Protein AF-A0A239MH79-F1 (afdb_m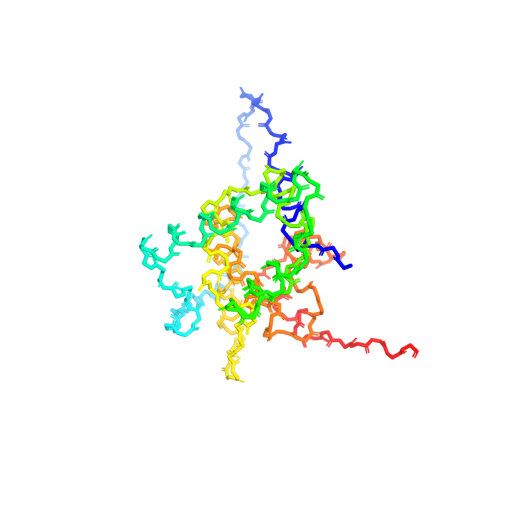onomer)

Structure (mmCIF, N/CA/C/O backbone):
data_AF-A0A239MH79-F1
#
_entry.id   AF-A0A239MH79-F1
#
loop_
_atom_site.group_PDB
_atom_site.id
_atom_site.type_symbol
_atom_site.label_atom_id
_atom_site.label_alt_id
_atom_site.label_comp_id
_atom_site.label_asym_id
_atom_site.label_entity_id
_atom_site.label_seq_id
_atom_site.pdbx_PDB_ins_code
_atom_site.Cartn_x
_atom_site.Cartn_y
_atom_site.Cartn_z
_atom_site.occupancy
_atom_site.B_iso_or_equiv
_atom_site.auth_seq_id
_atom_site.auth_comp_id
_atom_site.auth_asym_id
_atom_site.auth_atom_id
_atom_site.pdbx_PDB_model_num
ATOM 1 N N . MET A 1 1 ? 2.621 -12.395 8.790 1.00 33.25 1 MET A N 1
ATOM 2 C CA . MET A 1 1 ? 2.876 -11.738 7.495 1.00 33.25 1 MET A CA 1
ATOM 3 C C . MET A 1 1 ? 3.215 -10.301 7.836 1.00 33.25 1 MET A C 1
ATOM 5 O O . MET A 1 1 ? 2.383 -9.667 8.461 1.00 33.25 1 MET A O 1
ATOM 9 N N . LEU A 1 2 ? 4.467 -9.874 7.639 1.00 32.34 2 LEU A N 1
ATOM 10 C CA . LEU A 1 2 ? 4.916 -8.545 8.068 1.00 32.34 2 LEU A CA 1
ATOM 11 C C . LEU A 1 2 ? 4.254 -7.474 7.192 1.00 32.34 2 LEU A C 1
ATOM 13 O O . LEU A 1 2 ? 4.372 -7.548 5.970 1.00 32.34 2 LEU A O 1
ATOM 17 N N . THR A 1 3 ? 3.597 -6.508 7.831 1.00 35.88 3 THR A N 1
ATOM 18 C CA . THR A 1 3 ? 3.014 -5.312 7.219 1.00 35.88 3 THR A CA 1
ATOM 19 C C . THR A 1 3 ? 4.088 -4.577 6.407 1.00 35.88 3 THR A C 1
ATOM 21 O O . THR A 1 3 ? 5.189 -4.312 6.893 1.00 35.88 3 THR A O 1
ATOM 24 N N . PHE A 1 4 ? 3.786 -4.330 5.135 1.00 39.16 4 PHE A N 1
ATOM 25 C CA . PHE A 1 4 ? 4.743 -4.047 4.060 1.00 39.16 4 PHE A CA 1
ATOM 26 C C . PHE A 1 4 ? 5.459 -2.682 4.174 1.00 39.16 4 PHE A C 1
ATOM 28 O O . PHE A 1 4 ? 6.515 -2.499 3.576 1.00 39.16 4 PHE A O 1
ATOM 35 N N . ALA A 1 5 ? 4.949 -1.758 4.994 1.00 39.00 5 ALA A N 1
ATOM 36 C CA . ALA A 1 5 ? 5.472 -0.393 5.122 1.00 39.00 5 ALA A CA 1
ATOM 37 C C . ALA A 1 5 ? 6.482 -0.189 6.279 1.00 39.00 5 ALA A C 1
ATOM 39 O O . ALA A 1 5 ? 7.346 0.684 6.211 1.00 39.00 5 ALA A O 1
ATOM 40 N N . SER A 1 6 ? 6.484 -1.031 7.323 1.00 34.12 6 SER A N 1
ATOM 41 C CA . SER A 1 6 ? 7.234 -0.747 8.571 1.00 34.12 6 SER A CA 1
ATOM 42 C C . SER A 1 6 ? 8.759 -0.925 8.509 1.00 34.12 6 SER A C 1
ATOM 44 O O . SER A 1 6 ? 9.437 -0.819 9.530 1.00 34.12 6 SER A O 1
ATOM 46 N N . LYS A 1 7 ? 9.343 -1.188 7.334 1.00 36.41 7 LYS A N 1
ATOM 47 C CA . LYS A 1 7 ? 10.809 -1.179 7.148 1.00 36.41 7 LYS A CA 1
ATOM 48 C C . LYS A 1 7 ? 11.327 -0.015 6.305 1.00 36.41 7 LYS A C 1
ATOM 50 O O . LYS A 1 7 ? 12.542 0.174 6.257 1.00 36.41 7 LYS A O 1
ATOM 55 N N . VAL A 1 8 ? 10.448 0.779 5.693 1.00 43.69 8 VAL A N 1
ATOM 56 C CA . VAL A 1 8 ? 10.832 1.780 4.682 1.00 43.69 8 VAL A CA 1
ATOM 57 C C . VAL A 1 8 ? 11.542 3.004 5.295 1.00 43.69 8 VAL A C 1
ATOM 59 O O . VAL A 1 8 ? 12.410 3.594 4.659 1.00 43.69 8 VAL A O 1
ATOM 62 N N . LEU A 1 9 ? 11.324 3.323 6.577 1.00 35.31 9 LEU A N 1
ATOM 63 C CA . LEU A 1 9 ? 11.876 4.541 7.202 1.00 35.31 9 LEU A CA 1
ATOM 64 C C . LEU A 1 9 ? 13.221 4.397 7.939 1.00 35.31 9 LEU A C 1
ATOM 66 O O . LEU A 1 9 ? 13.819 5.398 8.334 1.00 35.31 9 LEU A O 1
ATOM 70 N N . ALA A 1 10 ? 13.779 3.192 8.083 1.00 33.88 10 ALA A N 1
ATOM 71 C CA . ALA A 1 10 ? 14.990 2.999 8.895 1.00 33.88 10 ALA A CA 1
ATOM 72 C C . ALA A 1 10 ? 16.324 3.324 8.183 1.00 33.88 10 ALA A C 1
ATOM 74 O O . ALA A 1 10 ? 17.385 3.145 8.781 1.00 33.88 10 ALA A O 1
ATOM 75 N N . LYS A 1 11 ? 16.314 3.793 6.923 1.00 31.78 11 LYS A N 1
ATOM 76 C CA . LYS A 1 11 ? 17.553 4.034 6.147 1.00 31.78 11 LYS A CA 1
ATOM 77 C C . LYS A 1 11 ? 17.801 5.480 5.700 1.00 31.78 11 LYS A C 1
ATOM 79 O O . LYS A 1 11 ? 18.875 5.753 5.172 1.00 31.78 11 LYS A O 1
ATOM 84 N N . VAL A 1 12 ? 16.876 6.414 5.946 1.00 37.44 12 VAL A N 1
ATOM 85 C CA . VAL A 1 12 ? 17.071 7.843 5.601 1.00 37.44 12 VAL A CA 1
ATOM 86 C C . VAL A 1 12 ? 17.795 8.623 6.711 1.00 37.44 12 VAL A C 1
ATOM 88 O O . VAL A 1 12 ? 18.405 9.660 6.457 1.00 37.44 12 VAL A O 1
ATOM 91 N N . SER A 1 13 ? 17.849 8.093 7.934 1.00 34.62 13 SER A N 1
ATOM 92 C CA . SER A 1 13 ? 18.618 8.693 9.025 1.00 34.62 13 SER A CA 1
ATOM 93 C C . SER A 1 13 ? 20.001 8.049 9.112 1.00 34.62 13 SER A C 1
ATOM 95 O O . SER A 1 13 ? 20.129 6.975 9.685 1.00 34.62 13 SER A O 1
ATOM 97 N N . LEU A 1 14 ? 20.994 8.659 8.449 1.00 34.38 14 LEU A N 1
ATOM 98 C CA . LEU A 1 14 ? 22.433 8.721 8.788 1.00 34.38 14 LEU A CA 1
ATOM 99 C C . LEU A 1 14 ? 23.241 9.190 7.554 1.00 34.38 14 LEU A C 1
ATOM 101 O O . LEU A 1 14 ? 24.081 8.477 7.009 1.00 34.38 14 LEU A O 1
ATOM 105 N N . ARG A 1 15 ? 23.020 10.431 7.107 1.00 29.95 15 ARG A N 1
ATOM 106 C CA . ARG A 1 15 ? 24.057 11.200 6.396 1.00 29.95 15 ARG A CA 1
ATOM 107 C C . ARG A 1 15 ? 24.240 12.536 7.097 1.00 29.95 15 ARG A C 1
ATOM 109 O O . ARG A 1 15 ? 23.670 13.554 6.728 1.00 29.95 15 ARG A O 1
ATOM 116 N N . SER A 1 16 ? 25.019 12.475 8.171 1.00 32.31 16 SER A N 1
ATOM 117 C CA . SER A 1 16 ? 25.615 13.623 8.839 1.00 32.31 16 SER A CA 1
ATOM 118 C C . SER A 1 16 ? 26.506 14.406 7.873 1.00 32.31 16 SER A C 1
ATOM 120 O O . SER A 1 16 ? 27.283 13.820 7.119 1.00 32.31 16 SER A O 1
ATOM 122 N N . CYS A 1 17 ? 26.383 15.730 7.939 1.00 30.08 17 CYS A N 1
ATOM 123 C CA . CYS A 1 17 ? 27.233 16.727 7.306 1.00 30.08 17 CYS A CA 1
ATOM 124 C C . CYS A 1 17 ? 28.731 16.415 7.437 1.00 30.08 17 CYS A C 1
ATOM 126 O O . CYS A 1 17 ? 29.237 16.320 8.552 1.00 30.08 17 CYS A O 1
ATOM 128 N N . ASP A 1 18 ? 29.444 16.406 6.311 1.00 32.53 18 ASP A N 1
ATOM 129 C CA . ASP A 1 18 ? 30.879 16.698 6.278 1.00 32.53 18 ASP A CA 1
ATOM 130 C C . ASP A 1 18 ? 31.190 17.577 5.045 1.00 32.53 18 ASP A C 1
ATOM 132 O O . ASP A 1 18 ? 31.125 17.100 3.907 1.00 32.53 18 ASP A O 1
ATOM 136 N N . PRO A 1 19 ? 31.430 18.893 5.212 1.00 37.03 19 PRO A N 1
ATOM 137 C CA . PRO A 1 19 ? 31.672 19.815 4.112 1.00 37.03 19 PRO A CA 1
ATOM 138 C C . PRO A 1 19 ? 33.178 19.983 3.886 1.00 37.03 19 PRO A C 1
ATOM 140 O O . PRO A 1 19 ? 33.754 21.022 4.198 1.00 37.03 19 PRO A O 1
ATOM 143 N N . SER A 1 20 ? 33.843 18.970 3.333 1.00 35.16 20 SER A N 1
ATOM 144 C CA . SER A 1 20 ? 35.244 19.104 2.925 1.00 35.16 20 SER A CA 1
ATOM 145 C C . SER A 1 20 ? 35.672 17.968 2.000 1.00 35.16 20 SER A C 1
ATOM 147 O O . SER A 1 20 ? 36.189 16.965 2.472 1.00 35.16 20 SER A O 1
ATOM 149 N N . LEU A 1 21 ? 35.520 18.147 0.681 1.00 33.81 21 LEU A N 1
ATOM 150 C CA . LEU A 1 21 ? 36.504 17.714 -0.326 1.00 33.81 21 LEU A CA 1
ATOM 151 C C . LEU A 1 21 ? 36.107 18.230 -1.721 1.00 33.81 21 LEU A C 1
ATOM 153 O O . LEU A 1 21 ? 35.017 17.986 -2.230 1.00 33.81 21 LEU A O 1
ATOM 157 N N . ARG A 1 22 ? 37.018 19.006 -2.313 1.00 35.41 22 ARG A N 1
ATOM 158 C CA . ARG A 1 22 ? 36.955 19.575 -3.669 1.00 35.41 22 ARG A CA 1
ATOM 159 C C . ARG A 1 22 ? 37.206 18.500 -4.748 1.00 35.41 22 ARG A C 1
ATOM 161 O O . ARG A 1 22 ? 37.727 17.436 -4.422 1.00 35.41 22 ARG A O 1
ATOM 168 N N . PRO A 1 23 ? 36.860 18.766 -6.024 1.00 36.50 23 PRO A N 1
ATOM 169 C CA . PRO A 1 23 ? 36.619 17.722 -7.014 1.00 36.50 23 PRO A CA 1
ATOM 170 C C . PRO A 1 23 ? 37.890 17.298 -7.758 1.00 36.50 23 PRO A C 1
ATOM 172 O O . PRO A 1 23 ? 38.736 18.128 -8.093 1.00 36.50 23 PRO A O 1
ATOM 175 N N . ALA A 1 24 ? 37.972 16.010 -8.091 1.00 34.38 24 ALA A N 1
ATOM 176 C CA . ALA A 1 24 ? 38.881 15.496 -9.105 1.00 34.38 24 ALA A CA 1
ATOM 177 C C . ALA A 1 24 ? 38.097 15.254 -10.401 1.00 34.38 24 ALA A C 1
ATOM 179 O O . ALA A 1 24 ? 37.194 14.424 -10.476 1.00 34.38 24 ALA A O 1
ATOM 180 N N . THR A 1 25 ? 38.457 16.028 -11.415 1.00 39.12 25 THR A N 1
ATOM 181 C CA . THR A 1 25 ? 37.988 15.974 -12.796 1.00 39.12 25 THR A CA 1
ATOM 182 C C . THR A 1 25 ? 38.211 14.586 -13.403 1.00 39.12 25 THR A C 1
ATOM 184 O O . THR A 1 25 ? 39.342 14.096 -13.423 1.00 39.12 25 THR A O 1
ATOM 187 N N . ARG A 1 26 ? 37.173 13.974 -13.986 1.00 32.94 26 ARG A N 1
ATOM 188 C CA . ARG A 1 26 ? 37.345 12.869 -14.939 1.00 32.94 26 ARG A CA 1
ATOM 189 C C . ARG A 1 26 ? 36.391 13.028 -16.125 1.00 32.94 26 ARG A C 1
ATOM 191 O O . ARG A 1 26 ? 35.204 13.276 -15.956 1.00 32.94 26 ARG A O 1
ATOM 198 N N . ALA A 1 27 ? 36.987 12.959 -17.312 1.00 35.66 27 ALA A N 1
ATOM 199 C CA . ALA A 1 27 ? 36.393 13.143 -18.634 1.00 35.66 27 ALA A CA 1
ATOM 200 C C . ALA A 1 27 ? 35.359 12.044 -18.989 1.00 35.66 27 ALA A C 1
ATOM 202 O O . ALA A 1 27 ? 35.365 10.986 -18.355 1.00 35.66 27 ALA A O 1
ATOM 203 N N . PRO A 1 28 ? 34.477 12.271 -19.986 1.00 36.62 28 PRO A N 1
ATOM 204 C CA . PRO A 1 28 ? 33.254 11.495 -20.161 1.00 36.62 28 PRO A CA 1
ATOM 205 C C . PRO A 1 28 ? 33.498 10.166 -20.884 1.00 36.62 28 PRO A C 1
ATOM 207 O O . PRO A 1 28 ? 34.210 10.103 -21.888 1.00 36.62 28 PRO A O 1
ATOM 210 N N . ALA A 1 29 ? 32.848 9.108 -20.399 1.00 37.53 29 ALA A N 1
ATOM 211 C CA . ALA A 1 29 ? 32.704 7.861 -21.132 1.00 37.53 29 ALA A CA 1
ATOM 212 C C . ALA A 1 29 ? 31.624 8.033 -22.212 1.00 37.53 29 ALA A C 1
ATOM 214 O O . ALA A 1 29 ? 30.460 8.315 -21.934 1.00 37.53 29 ALA A O 1
ATOM 215 N N . VAL A 1 30 ? 32.055 7.880 -23.459 1.00 38.84 30 VAL A N 1
ATOM 216 C CA . VAL A 1 30 ? 31.227 7.728 -24.655 1.00 38.84 30 VAL A CA 1
ATOM 217 C C . VAL A 1 30 ? 30.397 6.446 -24.537 1.00 38.84 30 VAL A C 1
ATOM 219 O O . VAL A 1 30 ? 30.961 5.385 -24.280 1.00 38.84 30 VAL A O 1
ATOM 222 N N . GLY A 1 31 ? 29.086 6.533 -24.796 1.00 38.44 31 GLY A N 1
ATOM 223 C CA . GLY A 1 31 ? 28.289 5.360 -25.177 1.00 38.44 31 GLY A CA 1
ATOM 224 C C . GLY A 1 31 ? 26.973 5.096 -24.442 1.00 38.44 31 GLY A C 1
ATOM 225 O O . GLY A 1 31 ? 26.554 3.946 -24.413 1.00 38.44 31 GLY A O 1
ATOM 226 N N . ALA A 1 32 ? 26.280 6.093 -23.885 1.00 34.25 32 ALA A N 1
ATOM 227 C CA . ALA A 1 32 ? 24.896 5.898 -23.440 1.00 34.25 32 ALA A CA 1
ATOM 228 C C . ALA A 1 32 ? 23.929 6.126 -24.615 1.00 34.25 32 ALA A C 1
ATOM 230 O O . ALA A 1 32 ? 23.534 7.256 -24.906 1.00 34.25 32 ALA A O 1
ATOM 231 N N . ARG A 1 33 ? 23.534 5.052 -25.311 1.00 34.22 33 ARG A N 1
ATOM 232 C CA . ARG A 1 33 ? 22.274 5.069 -26.067 1.00 34.22 33 ARG A CA 1
ATOM 233 C C . ARG A 1 33 ? 21.146 5.103 -25.040 1.00 34.22 33 ARG A C 1
ATOM 235 O O . ARG A 1 33 ? 20.736 4.069 -24.528 1.00 34.22 33 ARG A O 1
ATOM 242 N N . ALA A 1 34 ? 20.692 6.310 -24.722 1.00 40.78 34 ALA A N 1
ATOM 243 C CA . ALA A 1 34 ? 19.455 6.530 -24.002 1.00 40.78 34 ALA A CA 1
ATOM 244 C C . ALA A 1 34 ? 18.301 5.928 -24.816 1.00 40.78 34 ALA A C 1
ATOM 246 O O . ALA A 1 34 ? 17.888 6.492 -25.827 1.00 40.78 34 ALA A O 1
ATOM 247 N N . HIS A 1 35 ? 17.756 4.803 -24.363 1.00 45.72 35 HIS A N 1
ATOM 248 C CA . HIS A 1 35 ? 16.359 4.479 -24.633 1.00 45.72 35 HIS A CA 1
ATOM 249 C C . HIS A 1 35 ? 15.515 5.009 -23.469 1.00 45.72 35 HIS A C 1
ATOM 251 O O . HIS A 1 35 ? 14.826 4.275 -22.775 1.00 45.72 35 HIS A O 1
ATOM 257 N N . ASN A 1 36 ? 15.604 6.330 -23.269 1.00 53.66 36 ASN A N 1
ATOM 258 C CA . ASN A 1 36 ? 14.676 7.106 -22.455 1.00 53.66 36 ASN A CA 1
ATOM 259 C C . ASN A 1 36 ? 13.368 7.251 -23.238 1.00 53.66 36 ASN A C 1
ATOM 261 O O . ASN A 1 36 ? 13.177 8.222 -23.966 1.00 53.66 36 ASN A O 1
ATOM 265 N N . ALA A 1 37 ? 12.472 6.284 -23.095 1.00 55.25 37 ALA A N 1
ATOM 266 C CA . ALA A 1 37 ? 11.052 6.559 -23.235 1.00 55.25 37 ALA A CA 1
ATOM 267 C C . ALA A 1 37 ? 10.490 6.635 -21.812 1.00 55.25 37 ALA A C 1
ATOM 269 O O . ALA A 1 37 ? 10.198 5.613 -21.194 1.00 55.25 37 ALA A O 1
ATOM 270 N N . CYS A 1 38 ? 10.453 7.847 -21.257 1.00 64.44 38 CYS A N 1
ATOM 271 C CA . CYS A 1 38 ? 9.499 8.169 -20.201 1.00 64.44 38 CYS A CA 1
ATOM 272 C C . CYS A 1 38 ? 8.118 8.036 -20.849 1.00 64.44 38 CYS A C 1
ATOM 274 O O . CYS A 1 38 ? 7.873 8.658 -21.889 1.00 64.44 38 CYS A O 1
ATOM 276 N N . VAL A 1 39 ? 7.288 7.140 -20.323 1.00 87.69 39 VAL A N 1
ATOM 277 C CA . VAL A 1 39 ? 5.911 6.973 -20.795 1.00 87.69 39 VAL A CA 1
ATOM 278 C C . VAL A 1 39 ? 4.994 7.725 -19.850 1.00 87.69 39 VAL A C 1
ATOM 280 O O . VAL A 1 39 ? 5.241 7.772 -18.649 1.00 87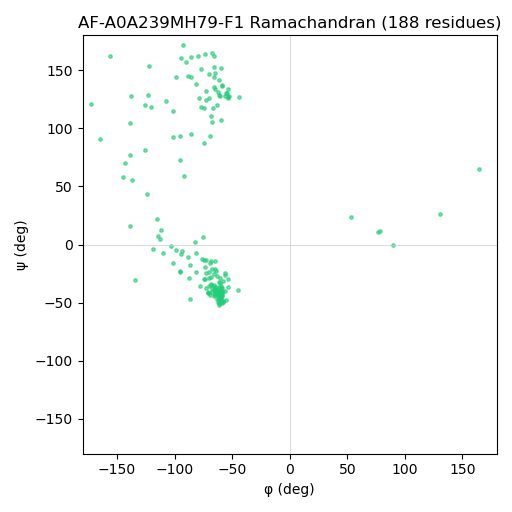.69 39 VAL A O 1
ATOM 283 N N . ASP A 1 40 ? 3.939 8.329 -20.382 1.00 90.88 40 ASP A N 1
ATOM 284 C CA . ASP A 1 40 ? 2.905 8.887 -19.521 1.00 90.88 40 ASP A CA 1
ATOM 285 C C . ASP A 1 40 ? 2.007 7.748 -19.029 1.00 90.88 40 ASP A C 1
ATOM 287 O O . ASP A 1 40 ? 1.510 6.954 -19.835 1.00 90.88 40 ASP A O 1
ATOM 291 N N . LEU A 1 41 ? 1.843 7.631 -17.710 1.00 92.56 41 LEU A N 1
ATOM 292 C CA . LEU A 1 41 ? 1.012 6.583 -17.125 1.00 92.56 41 LEU A CA 1
ATOM 293 C C . LEU A 1 41 ? -0.457 6.901 -17.381 1.00 92.56 41 LEU A C 1
ATOM 295 O O . LEU A 1 41 ? -0.927 8.008 -17.109 1.00 92.56 41 LEU A O 1
ATOM 299 N N . ARG A 1 42 ? -1.199 5.902 -17.862 1.00 94.44 42 ARG A N 1
ATOM 300 C CA . ARG A 1 42 ? -2.648 6.019 -18.033 1.00 94.44 42 ARG A CA 1
ATOM 301 C C . ARG A 1 42 ? -3.332 6.309 -16.684 1.00 94.44 42 ARG A C 1
ATOM 303 O O . ARG A 1 42 ? -2.822 5.873 -15.648 1.00 94.44 42 ARG A O 1
ATOM 310 N N . PRO A 1 43 ? -4.496 6.986 -16.670 1.00 91.44 43 PRO A N 1
ATOM 311 C CA . PRO A 1 43 ? -5.199 7.339 -15.434 1.00 91.44 43 PRO A CA 1
ATOM 312 C C . PRO A 1 43 ? -5.482 6.160 -14.494 1.00 91.44 43 PRO A C 1
ATOM 314 O O . PRO A 1 43 ? -5.522 6.346 -13.284 1.00 91.44 43 PRO A O 1
ATOM 317 N N . GLU A 1 44 ? -5.650 4.951 -15.028 1.00 92.50 44 GLU A N 1
ATOM 318 C CA . GLU A 1 44 ? -5.902 3.725 -14.265 1.00 92.50 44 GLU A CA 1
ATOM 319 C C . GLU A 1 44 ? -4.708 3.285 -13.403 1.00 92.50 44 GLU A C 1
ATOM 321 O O . GLU A 1 44 ? -4.888 2.523 -12.455 1.00 92.50 44 GLU A O 1
ATOM 326 N N . LEU A 1 45 ? -3.500 3.745 -13.739 1.00 93.38 45 LEU A N 1
ATOM 327 C CA . LEU A 1 45 ? -2.259 3.463 -13.012 1.00 93.38 45 LEU A CA 1
ATOM 328 C C . LEU A 1 45 ? -1.864 4.602 -12.069 1.00 93.38 45 LEU A C 1
ATOM 330 O O . LEU A 1 45 ? -0.881 4.482 -11.339 1.00 93.38 45 LEU A O 1
ATOM 334 N N . LEU A 1 46 ? -2.609 5.709 -12.087 1.00 93.50 46 LEU A N 1
ATOM 335 C CA . LEU A 1 46 ? -2.405 6.807 -11.158 1.00 93.50 46 LEU A CA 1
ATOM 336 C C . LEU A 1 46 ? -3.171 6.537 -9.855 1.00 93.50 46 LEU A C 1
ATOM 338 O O . LEU A 1 46 ? -4.285 6.005 -9.890 1.00 93.50 46 LEU A O 1
ATOM 342 N N . PRO A 1 47 ? -2.615 6.938 -8.700 1.00 92.06 47 PRO A N 1
ATOM 343 C CA . PRO A 1 47 ? -3.330 6.870 -7.437 1.00 92.06 47 PRO A CA 1
ATOM 344 C C . PRO A 1 47 ? -4.681 7.592 -7.546 1.00 92.06 47 PRO A C 1
ATOM 346 O O . PRO A 1 47 ? -4.724 8.761 -7.945 1.00 92.06 47 PRO A O 1
ATOM 349 N N . PRO A 1 48 ? -5.802 6.941 -7.188 1.00 92.75 48 PRO A N 1
ATOM 350 C CA . PRO A 1 48 ? -7.098 7.589 -7.276 1.00 92.75 48 PRO A CA 1
ATOM 351 C C . PRO A 1 48 ? -7.151 8.759 -6.282 1.00 92.75 48 PRO A C 1
ATOM 353 O O . PRO A 1 48 ? -6.732 8.603 -5.125 1.00 92.75 48 PRO A O 1
ATOM 356 N N . PRO A 1 49 ? -7.666 9.931 -6.697 1.00 92.25 49 PRO A N 1
ATOM 357 C CA . PRO A 1 49 ? -7.765 11.078 -5.811 1.00 92.25 49 PRO A CA 1
ATOM 358 C C . PRO A 1 49 ? -8.743 10.773 -4.676 1.00 92.25 49 PRO A C 1
ATOM 360 O O . PRO A 1 49 ? -9.852 10.282 -4.901 1.00 92.25 49 PRO A O 1
ATOM 363 N N . VAL A 1 50 ? -8.347 11.098 -3.447 1.00 94.31 50 VAL A N 1
ATOM 364 C CA . VAL A 1 50 ? -9.175 10.885 -2.258 1.00 94.31 50 VAL A CA 1
ATOM 365 C C . VAL A 1 50 ? -9.692 12.228 -1.759 1.00 94.31 50 VAL A C 1
ATOM 367 O O . VAL A 1 50 ? -8.927 13.144 -1.473 1.00 94.31 50 VAL A O 1
ATOM 370 N N . GLY A 1 51 ? -11.014 12.358 -1.647 1.00 95.69 51 GLY A N 1
ATOM 371 C CA . GLY A 1 51 ? -11.630 13.582 -1.141 1.00 95.69 51 GLY A CA 1
ATOM 372 C C . GLY A 1 51 ? -11.384 13.788 0.364 1.00 95.69 51 GLY A C 1
ATOM 373 O O . GLY A 1 51 ? -11.419 12.818 1.127 1.00 95.69 51 GLY A O 1
ATOM 374 N N . PRO A 1 52 ? -11.256 15.041 0.841 1.00 96.00 52 PRO A N 1
ATOM 375 C CA . PRO A 1 52 ? -10.925 15.342 2.240 1.00 96.00 52 PRO A CA 1
ATOM 376 C C . PRO A 1 52 ? -11.969 14.822 3.236 1.00 96.00 52 PRO A C 1
ATOM 378 O O . PRO A 1 52 ? -11.630 14.401 4.338 1.00 96.00 52 PRO A O 1
ATOM 381 N N . LYS A 1 53 ? -13.250 14.782 2.840 1.00 97.62 53 LYS A N 1
ATOM 382 C CA . LYS A 1 53 ? -14.317 14.192 3.661 1.00 97.62 53 LYS A CA 1
ATOM 383 C C . LYS A 1 53 ? -14.060 12.706 3.934 1.00 97.62 53 LYS A C 1
ATOM 385 O O . LYS A 1 53 ? -14.219 12.267 5.068 1.00 97.62 53 LYS A O 1
ATOM 390 N N . ARG A 1 54 ? -13.646 11.950 2.912 1.00 97.00 54 ARG A N 1
ATOM 391 C CA . ARG A 1 54 ? -13.368 10.515 3.034 1.00 97.00 54 ARG A CA 1
ATOM 392 C C . ARG A 1 54 ? -12.142 10.262 3.910 1.00 97.00 54 ARG A C 1
ATOM 394 O O . ARG A 1 54 ? -12.196 9.369 4.748 1.00 97.00 54 ARG A O 1
ATOM 401 N N . LEU A 1 55 ? -11.088 11.067 3.758 1.00 97.62 55 LEU A N 1
ATOM 402 C CA . LEU A 1 55 ? -9.908 11.001 4.628 1.00 97.62 55 LEU A CA 1
ATOM 403 C C . LEU A 1 55 ? -10.284 11.242 6.092 1.00 97.62 55 LEU A C 1
ATOM 405 O O . LEU A 1 55 ? -9.933 10.443 6.949 1.00 97.62 55 LEU A O 1
ATOM 409 N N . ALA A 1 56 ? -11.071 12.284 6.372 1.00 98.06 56 ALA A N 1
ATOM 410 C CA . ALA A 1 56 ? -11.505 12.593 7.732 1.00 98.06 56 ALA A CA 1
ATOM 411 C C . ALA A 1 56 ? -12.396 11.497 8.346 1.00 98.06 56 ALA A C 1
ATOM 413 O O . ALA A 1 56 ? -12.319 11.241 9.543 1.00 98.06 56 ALA A O 1
ATOM 414 N N . GLU A 1 57 ? -13.255 10.855 7.549 1.00 98.38 57 GLU A N 1
ATOM 415 C CA . GLU A 1 57 ? -14.066 9.717 8.004 1.00 98.38 57 GLU A CA 1
ATOM 416 C C . GLU A 1 57 ? -13.206 8.502 8.364 1.00 98.38 57 GLU A C 1
ATOM 418 O O . GLU A 1 57 ? -13.457 7.862 9.382 1.00 98.38 57 GLU A O 1
ATOM 423 N N . LEU A 1 58 ? -12.198 8.187 7.545 1.00 98.44 58 LEU A N 1
ATOM 424 C CA . LEU A 1 58 ? -11.299 7.061 7.794 1.00 98.44 58 LEU A CA 1
ATOM 425 C C . LEU A 1 58 ? -10.355 7.330 8.967 1.00 98.44 58 LEU A C 1
ATOM 427 O O . LEU A 1 58 ? -10.194 6.446 9.798 1.00 98.44 58 LEU A O 1
ATOM 431 N N . ALA A 1 59 ? -9.808 8.543 9.079 1.00 98.38 59 ALA A N 1
ATOM 432 C CA . ALA A 1 59 ? -8.949 8.943 10.193 1.00 98.38 59 ALA A CA 1
ATOM 433 C C . ALA A 1 59 ? -9.661 8.784 11.546 1.00 98.38 59 ALA A C 1
ATOM 435 O O . ALA A 1 59 ? -9.154 8.098 12.426 1.00 98.38 59 ALA A O 1
ATOM 436 N N . ARG A 1 60 ? -10.891 9.307 11.674 1.00 98.38 60 ARG A N 1
ATOM 437 C CA . ARG A 1 60 ? -11.686 9.146 12.907 1.00 98.38 60 ARG A CA 1
ATOM 438 C C . ARG A 1 60 ? -11.966 7.690 13.246 1.00 98.38 60 ARG A C 1
ATOM 440 O O . ARG A 1 60 ? -12.072 7.333 14.412 1.00 98.38 60 ARG A O 1
ATOM 447 N N . GLU A 1 61 ? -12.167 6.858 12.231 1.00 98.44 61 GLU A N 1
ATOM 448 C CA . GLU A 1 61 ? -12.419 5.442 12.460 1.00 98.44 61 GLU A CA 1
ATOM 449 C C . GLU A 1 61 ? -11.154 4.699 12.904 1.00 98.44 61 GLU A C 1
ATOM 451 O O . GLU A 1 61 ? -11.248 3.828 13.764 1.00 98.44 61 GLU A O 1
ATOM 456 N N . ILE A 1 62 ? -9.990 5.048 12.350 1.00 98.38 62 ILE A N 1
ATOM 457 C CA . ILE A 1 62 ? -8.695 4.503 12.775 1.00 98.38 62 ILE A CA 1
ATOM 458 C C . ILE A 1 62 ? -8.451 4.839 14.252 1.00 98.38 62 ILE A C 1
ATOM 460 O O . ILE A 1 62 ? -8.226 3.920 15.035 1.00 98.38 62 ILE A O 1
ATOM 464 N N . GLU A 1 63 ? -8.607 6.107 14.646 1.00 97.81 63 GLU A N 1
ATOM 465 C CA . GLU A 1 63 ? -8.491 6.547 16.048 1.00 97.81 63 GLU A CA 1
ATOM 466 C C . GLU A 1 63 ? -9.495 5.818 16.954 1.00 97.81 63 GLU A C 1
ATOM 468 O O . GLU A 1 63 ? -9.141 5.323 18.018 1.00 97.81 63 GLU A O 1
ATOM 473 N N . ARG A 1 64 ? -10.750 5.658 16.511 1.00 97.50 64 ARG A N 1
ATOM 474 C CA . ARG A 1 64 ? -11.764 4.914 17.275 1.00 97.50 64 ARG A CA 1
ATOM 475 C C . ARG A 1 64 ? -11.345 3.465 17.538 1.00 97.50 64 ARG A C 1
ATOM 477 O O . ARG A 1 64 ? -11.638 2.928 18.604 1.00 97.50 64 ARG A O 1
ATOM 484 N N . ILE A 1 65 ? -10.736 2.801 16.557 1.00 97.44 65 ILE A N 1
ATOM 485 C CA . ILE A 1 65 ? -10.263 1.417 16.701 1.00 97.44 65 ILE A CA 1
ATOM 486 C C . ILE A 1 65 ? -9.047 1.361 17.634 1.00 97.44 65 ILE A C 1
ATOM 488 O O . ILE A 1 65 ? -8.982 0.467 18.478 1.00 97.44 65 ILE A O 1
ATOM 492 N N . GLU A 1 66 ? -8.128 2.319 17.519 1.00 96.12 66 GLU A N 1
ATOM 493 C CA . GLU A 1 66 ? -6.985 2.481 18.424 1.00 96.12 66 GLU A CA 1
ATOM 494 C C . GLU A 1 66 ? -7.441 2.665 19.885 1.00 96.12 66 GLU A C 1
ATOM 496 O O . GLU A 1 66 ? -7.005 1.922 20.767 1.00 96.12 66 GLU A O 1
ATOM 501 N N . ASP A 1 67 ? -8.401 3.560 20.135 1.00 96.06 67 ASP A N 1
ATOM 502 C CA . ASP A 1 67 ? -8.972 3.817 21.464 1.00 96.06 67 ASP A CA 1
ATOM 503 C C . ASP A 1 67 ? -9.661 2.577 22.063 1.00 96.06 67 ASP A C 1
ATOM 505 O O . ASP A 1 67 ? -9.514 2.270 23.255 1.00 96.06 67 ASP A O 1
ATOM 509 N N . LEU A 1 68 ? -10.405 1.823 21.245 1.00 95.25 68 LEU A N 1
ATOM 510 C CA . LEU A 1 68 ? -11.014 0.558 21.674 1.00 95.25 68 LEU A CA 1
ATOM 511 C C . LEU A 1 68 ? -9.949 -0.459 22.095 1.00 95.25 68 LEU A C 1
ATOM 513 O O . LEU A 1 68 ? -10.085 -1.106 23.133 1.00 95.25 68 LEU A O 1
ATOM 517 N N . ALA A 1 69 ? -8.863 -0.563 21.329 1.00 91.62 69 ALA A N 1
ATOM 518 C CA . ALA A 1 69 ? -7.760 -1.455 21.656 1.00 91.62 69 ALA A CA 1
ATOM 519 C C . ALA A 1 69 ? -7.054 -1.039 22.959 1.00 91.62 69 ALA A C 1
ATOM 521 O O . ALA A 1 69 ? -6.737 -1.890 23.793 1.00 91.62 69 ALA A O 1
ATOM 522 N N . GLY A 1 70 ? -6.848 0.267 23.164 1.00 90.06 70 GLY A N 1
ATOM 523 C CA . GLY A 1 70 ? -6.198 0.817 24.357 1.00 90.06 70 GLY A CA 1
ATOM 524 C C . GLY A 1 70 ? -7.032 0.709 25.638 1.00 90.06 70 GLY A C 1
ATOM 525 O O . GLY A 1 70 ? -6.477 0.577 26.729 1.00 90.06 70 GLY A O 1
ATOM 526 N N . SER A 1 71 ? -8.362 0.722 25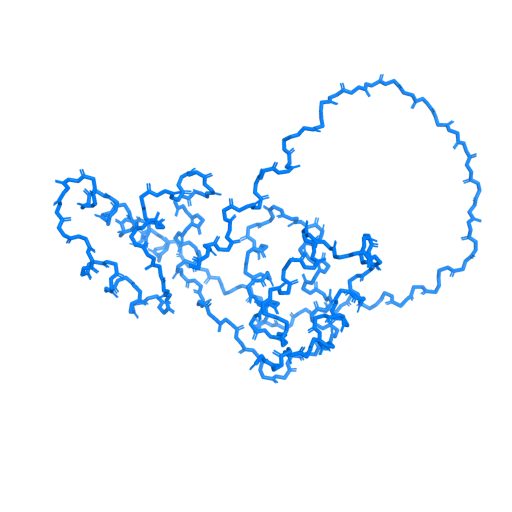.523 1.00 90.56 71 SER A N 1
ATOM 527 C CA . SER A 1 71 ? -9.292 0.583 26.657 1.00 90.56 71 SER A CA 1
ATOM 528 C C . SER A 1 71 ? -9.531 -0.869 27.099 1.00 90.56 71 SER A C 1
ATOM 530 O O . SER A 1 71 ? -10.137 -1.099 28.147 1.00 90.56 71 SER A O 1
ATOM 532 N N . GLY A 1 72 ? -9.022 -1.853 26.346 1.00 81.06 72 GLY A N 1
ATOM 533 C CA . GLY A 1 72 ? -9.226 -3.280 26.612 1.00 81.06 72 GLY A CA 1
ATOM 534 C C . GLY A 1 72 ? -10.593 -3.804 26.161 1.00 81.06 72 GLY A C 1
ATOM 535 O O . GLY A 1 72 ? -10.968 -4.924 26.517 1.00 81.06 72 GLY A O 1
ATOM 536 N N . GLU A 1 73 ? -11.337 -3.013 25.386 1.00 85.38 73 GLU A N 1
ATOM 537 C CA . GLU A 1 73 ? -12.567 -3.448 24.735 1.00 85.38 73 GLU A CA 1
ATOM 538 C C . GLU A 1 73 ? -12.261 -4.312 23.494 1.00 85.38 73 GLU A C 1
ATOM 540 O O . GLU A 1 73 ? -11.220 -4.158 22.849 1.00 85.38 73 GLU A O 1
ATOM 545 N N . PRO A 1 74 ? -13.149 -5.254 23.122 1.00 86.50 74 PRO A N 1
ATOM 546 C CA . PRO A 1 74 ? -12.935 -6.097 21.951 1.00 86.50 74 PRO A CA 1
ATOM 547 C C . PRO A 1 74 ? -13.013 -5.278 20.651 1.00 86.50 74 PRO A C 1
ATOM 549 O O . PRO A 1 74 ? -14.095 -4.934 20.175 1.00 86.50 74 PRO A O 1
ATOM 552 N N . ALA A 1 75 ? -11.856 -5.013 20.041 1.00 93.94 75 ALA A N 1
ATOM 553 C CA . ALA A 1 75 ? -11.736 -4.248 18.798 1.00 93.94 75 ALA A CA 1
ATOM 554 C C . ALA A 1 75 ? -11.847 -5.101 17.514 1.00 93.94 75 ALA A C 1
ATOM 556 O O . ALA A 1 75 ? -12.002 -4.546 16.426 1.00 93.94 75 ALA A O 1
ATOM 557 N N . ASP A 1 76 ? -11.826 -6.437 17.611 1.00 93.94 76 ASP A N 1
ATOM 558 C CA . ASP A 1 76 ? -11.779 -7.344 16.447 1.00 93.94 76 ASP A CA 1
ATOM 559 C C . ASP A 1 76 ? -12.933 -7.124 15.458 1.00 93.94 76 ASP A C 1
ATOM 561 O O . ASP A 1 76 ? -12.741 -7.134 14.242 1.00 93.94 76 ASP A O 1
ATOM 565 N N . GLN A 1 77 ? -14.144 -6.881 15.970 1.00 95.25 77 GLN A N 1
ATOM 566 C CA . GLN A 1 77 ? -15.315 -6.615 15.128 1.00 95.25 77 GLN A CA 1
ATOM 567 C C . GLN A 1 77 ? -15.199 -5.274 14.396 1.00 95.25 77 GLN A C 1
ATOM 569 O O . GLN A 1 77 ? -15.635 -5.154 13.253 1.00 95.25 77 GLN A O 1
ATOM 574 N N . ALA A 1 78 ? -14.596 -4.272 15.038 1.00 97.19 78 ALA A N 1
ATOM 575 C CA . ALA A 1 78 ? -14.375 -2.968 14.432 1.00 97.19 78 ALA A CA 1
ATOM 576 C C . ALA A 1 78 ? -13.317 -3.048 13.321 1.00 97.19 78 ALA A C 1
ATOM 578 O O . ALA A 1 78 ? -13.536 -2.499 12.243 1.00 97.19 78 ALA A O 1
ATOM 579 N N . VAL A 1 79 ? -12.233 -3.803 13.539 1.00 98.00 79 VAL A N 1
ATOM 580 C CA . VAL A 1 79 ? -11.219 -4.089 12.509 1.00 98.00 79 VAL A CA 1
ATOM 581 C C . VAL A 1 79 ? -11.836 -4.846 11.331 1.00 98.00 79 VAL A C 1
ATOM 583 O O . VAL A 1 79 ? -11.643 -4.456 10.181 1.00 98.00 79 VAL A O 1
ATOM 586 N N . ALA A 1 80 ? -12.634 -5.886 11.592 1.00 97.88 80 ALA A N 1
ATOM 587 C CA . ALA A 1 80 ? -13.299 -6.649 10.537 1.00 97.88 80 ALA A CA 1
ATOM 588 C C . ALA A 1 80 ? -14.238 -5.773 9.688 1.00 97.88 80 ALA A C 1
ATOM 590 O O . ALA A 1 80 ? -14.181 -5.827 8.460 1.00 97.88 80 ALA A O 1
ATOM 591 N N . ALA A 1 81 ? -15.046 -4.919 10.324 1.00 97.94 81 ALA A N 1
ATOM 592 C CA . ALA A 1 81 ? -15.928 -3.984 9.624 1.00 97.94 81 ALA A CA 1
ATOM 593 C C . ALA A 1 81 ? -15.147 -2.918 8.834 1.00 97.94 81 ALA A C 1
ATOM 595 O O . ALA A 1 81 ? -15.558 -2.520 7.740 1.00 97.94 81 ALA A O 1
ATOM 596 N N . PHE A 1 82 ? -14.010 -2.456 9.365 1.00 98.31 82 PHE A N 1
ATOM 597 C CA . PHE A 1 82 ? -13.120 -1.544 8.655 1.00 98.31 82 PHE A CA 1
ATOM 598 C C . PHE A 1 82 ? -12.587 -2.189 7.374 1.00 98.31 82 PHE A C 1
ATOM 600 O O . PHE A 1 82 ? -12.755 -1.624 6.295 1.00 98.31 82 PHE A O 1
ATOM 607 N N . ASN A 1 83 ? -12.028 -3.393 7.496 1.00 98.12 83 ASN A N 1
ATOM 608 C CA . ASN A 1 83 ? -11.487 -4.188 6.397 1.00 98.12 83 ASN A CA 1
ATOM 609 C C . ASN A 1 83 ? -12.531 -4.501 5.325 1.00 98.12 83 ASN A C 1
ATOM 611 O O . ASN A 1 83 ? -12.265 -4.324 4.140 1.00 98.12 83 ASN A O 1
ATOM 615 N N . GLU A 1 84 ? -13.746 -4.888 5.716 1.00 97.81 84 GLU A N 1
ATOM 616 C CA . GLU A 1 84 ? -14.845 -5.115 4.771 1.00 97.81 84 GLU A CA 1
ATOM 617 C C . GLU A 1 84 ? -15.169 -3.846 3.967 1.00 97.81 84 GLU A C 1
ATOM 619 O O . GLU A 1 84 ? -15.360 -3.896 2.752 1.00 97.81 84 GLU A O 1
ATOM 624 N N . ARG A 1 85 ? -15.182 -2.683 4.629 1.00 97.44 85 ARG A N 1
ATOM 625 C CA . ARG A 1 85 ? -15.514 -1.401 3.996 1.00 97.44 85 ARG A CA 1
ATOM 626 C C . ARG A 1 85 ? -14.407 -0.860 3.092 1.00 97.44 85 ARG A C 1
ATOM 628 O O . ARG A 1 85 ? -14.705 -0.092 2.176 1.00 97.44 85 ARG A O 1
ATOM 635 N N . THR A 1 86 ? -13.146 -1.164 3.382 1.00 96.75 86 THR A N 1
ATOM 636 C CA . THR A 1 86 ? -11.993 -0.648 2.628 1.00 96.75 86 THR A CA 1
ATOM 637 C C . THR A 1 86 ? -11.415 -1.672 1.647 1.00 96.75 86 THR A C 1
ATOM 639 O O . THR A 1 86 ? -10.697 -1.296 0.724 1.00 96.75 86 THR A O 1
ATOM 642 N N . GLY A 1 87 ? -11.765 -2.952 1.792 1.00 96.31 87 GLY A N 1
ATOM 643 C CA . GLY A 1 87 ? -11.216 -4.062 1.012 1.00 96.31 87 GLY A CA 1
ATOM 644 C C . GLY A 1 87 ? -9.810 -4.491 1.442 1.00 96.31 87 GLY A C 1
ATOM 645 O O . GLY A 1 87 ? -9.172 -5.259 0.721 1.00 96.31 87 GLY A O 1
ATOM 646 N N . HIS A 1 88 ? -9.324 -3.985 2.578 1.00 97.12 88 HIS A N 1
ATOM 647 C CA . HIS A 1 88 ? -8.009 -4.297 3.142 1.00 97.12 88 HIS A CA 1
ATOM 648 C C . HIS A 1 88 ? -8.074 -5.462 4.134 1.00 97.12 88 HIS A C 1
ATOM 650 O O . HIS A 1 88 ? -9.146 -5.940 4.497 1.00 97.12 88 HIS A O 1
ATOM 656 N N . ASP A 1 89 ? -6.909 -5.931 4.562 1.00 96.75 89 ASP A N 1
ATOM 657 C CA . ASP A 1 89 ? -6.710 -7.028 5.507 1.00 96.75 89 ASP A CA 1
ATOM 658 C C . ASP A 1 89 ? -5.855 -6.599 6.711 1.00 96.75 89 ASP A C 1
ATOM 660 O O . ASP A 1 89 ? -4.987 -7.344 7.167 1.00 96.75 89 ASP A O 1
ATOM 664 N N . TYR A 1 90 ? -6.128 -5.404 7.250 1.00 96.81 90 TYR A N 1
ATOM 665 C CA . TYR A 1 90 ? -5.437 -4.884 8.428 1.00 96.81 90 TYR A CA 1
ATOM 666 C C . TYR A 1 90 ? -5.645 -5.776 9.652 1.00 96.81 90 TYR A C 1
ATOM 668 O O . TYR A 1 90 ? -6.734 -6.296 9.911 1.00 96.81 90 TYR A O 1
ATOM 676 N N . LEU A 1 91 ? -4.590 -5.912 10.439 1.00 96.06 91 LEU A N 1
ATOM 677 C CA . LEU A 1 91 ? -4.585 -6.533 11.751 1.00 96.06 91 LEU A CA 1
ATOM 678 C C . LEU A 1 91 ? -4.768 -5.463 12.829 1.00 96.06 91 LEU A C 1
ATOM 680 O O . LEU A 1 91 ? -4.468 -4.291 12.619 1.00 96.06 91 LEU A O 1
ATOM 684 N N . LEU A 1 92 ? -5.185 -5.873 14.030 1.00 95.06 92 LEU A N 1
ATOM 685 C CA . LEU A 1 92 ? -5.302 -4.958 15.172 1.00 95.06 92 LEU A CA 1
ATOM 686 C C . LEU A 1 92 ? -3.995 -4.192 15.446 1.00 95.06 92 LEU A C 1
ATOM 688 O O . LEU A 1 92 ? -4.027 -3.005 15.756 1.00 95.06 92 LEU A O 1
ATOM 692 N N . SER A 1 93 ? -2.846 -4.849 15.254 1.00 93.50 93 SER A N 1
ATOM 693 C CA . SER A 1 93 ? -1.525 -4.229 15.403 1.00 93.50 93 SER A CA 1
ATOM 694 C C . SER A 1 93 ? -1.289 -3.051 14.461 1.00 93.50 93 SER A C 1
ATOM 696 O O . SER A 1 93 ? -0.532 -2.149 14.807 1.00 93.50 93 SER A O 1
ATOM 698 N N . ASP A 1 94 ? -1.926 -3.037 13.288 1.00 95.50 94 ASP A N 1
ATOM 699 C CA . ASP A 1 94 ? -1.789 -1.930 12.343 1.00 95.50 94 ASP A CA 1
ATOM 700 C C . ASP A 1 94 ? -2.481 -0.662 12.868 1.00 95.50 94 ASP A C 1
ATOM 702 O O . ASP A 1 94 ? -2.084 0.434 12.496 1.00 95.50 94 ASP A O 1
ATOM 706 N N . PHE A 1 95 ? -3.462 -0.785 13.771 1.00 96.00 95 PHE A N 1
ATOM 707 C CA . PHE A 1 95 ? -4.127 0.350 14.424 1.00 96.00 95 PHE A CA 1
ATOM 708 C C . PHE A 1 95 ? -3.413 0.808 15.695 1.00 96.00 95 PHE A C 1
ATOM 710 O O . PHE A 1 95 ? -3.475 1.981 16.028 1.00 96.00 95 PHE A O 1
ATOM 717 N N . THR A 1 96 ? -2.719 -0.086 16.401 1.00 94.25 96 THR A N 1
ATOM 718 C CA . THR A 1 96 ? -2.056 0.251 17.674 1.00 94.25 96 THR A CA 1
ATOM 719 C C . THR A 1 96 ? -0.587 0.641 17.527 1.00 94.25 96 THR A C 1
ATOM 721 O O . THR A 1 96 ? 0.053 0.980 18.517 1.00 94.25 96 THR A O 1
ATOM 724 N N . CYS A 1 97 ? -0.004 0.479 16.336 1.00 91.94 97 CYS A N 1
ATOM 725 C CA . CYS A 1 97 ? 1.429 0.693 16.105 1.00 91.94 97 CYS A CA 1
ATOM 726 C C . CYS A 1 97 ? 1.732 1.416 14.784 1.00 91.94 97 CYS A C 1
ATOM 728 O O . CYS A 1 97 ? 2.867 1.348 14.306 1.00 91.94 97 CYS A O 1
ATOM 730 N N . TYR A 1 98 ? 0.744 2.064 14.149 1.00 90.44 98 TYR A N 1
ATOM 731 C CA . TYR A 1 98 ? 1.002 2.782 12.896 1.00 90.44 98 TYR A CA 1
ATOM 732 C C . TYR A 1 98 ? 1.938 3.971 13.110 1.00 90.44 98 TYR A C 1
ATOM 734 O O . TYR A 1 98 ? 2.773 4.214 12.244 1.00 90.44 98 TYR A O 1
ATOM 742 N N . ASP A 1 99 ? 1.849 4.654 14.254 1.00 88.94 99 ASP A N 1
ATOM 743 C CA . ASP A 1 99 ? 2.639 5.837 14.624 1.00 88.94 99 ASP A CA 1
ATOM 744 C C . ASP A 1 99 ? 4.163 5.618 14.566 1.00 88.94 99 ASP A C 1
ATOM 746 O O . ASP A 1 99 ? 4.928 6.546 14.305 1.00 88.94 99 ASP A O 1
ATOM 750 N N . ALA A 1 100 ? 4.611 4.372 14.730 1.00 89.94 100 ALA A N 1
ATOM 751 C CA . ALA A 1 100 ? 6.004 3.968 14.587 1.00 89.94 100 ALA A CA 1
ATOM 752 C C . ALA A 1 100 ? 6.499 3.953 13.128 1.00 89.94 100 ALA A C 1
ATOM 754 O O . ALA A 1 100 ? 7.702 3.826 12.891 1.00 89.94 100 ALA A O 1
ATOM 755 N N . SER A 1 101 ? 5.590 4.032 12.153 1.00 82.56 101 SER A N 1
ATOM 756 C CA . SER A 1 101 ? 5.880 3.833 10.727 1.00 82.56 101 SER A CA 1
ATOM 757 C C . SER A 1 101 ? 5.271 4.877 9.794 1.00 82.56 101 SER A C 1
ATOM 759 O O . SER A 1 101 ? 5.871 5.147 8.765 1.00 82.56 101 SER A O 1
ATOM 761 N N . ARG A 1 102 ? 4.118 5.461 10.131 1.00 90.94 102 ARG A N 1
ATOM 762 C CA . ARG A 1 102 ? 3.351 6.365 9.268 1.00 90.94 102 ARG A CA 1
ATOM 763 C C . ARG A 1 102 ? 2.446 7.286 10.076 1.00 90.94 102 ARG A C 1
ATOM 765 O O . ARG A 1 102 ? 2.127 7.011 11.231 1.00 90.94 102 ARG A O 1
ATOM 772 N N . GLY A 1 103 ? 1.989 8.369 9.453 1.00 94.38 103 GLY A N 1
ATOM 773 C CA . GLY A 1 103 ? 0.993 9.263 10.053 1.00 94.38 103 GLY A CA 1
ATOM 774 C C . GLY A 1 103 ? -0.447 8.740 9.944 1.00 94.38 103 GLY A C 1
ATOM 775 O O . GLY A 1 103 ? -0.768 7.920 9.085 1.00 94.38 103 GLY A O 1
ATOM 776 N N . LEU A 1 104 ? -1.357 9.285 10.761 1.00 96.69 104 LEU A N 1
ATOM 777 C CA . LEU A 1 104 ? -2.795 8.980 10.681 1.00 96.69 104 LEU A CA 1
ATOM 778 C C . LEU A 1 104 ? -3.389 9.326 9.305 1.00 96.69 104 LEU A C 1
ATOM 780 O O . LEU A 1 104 ? -4.178 8.566 8.749 1.00 96.69 104 LEU A O 1
ATOM 784 N N . GLU A 1 105 ? -3.006 10.473 8.739 1.00 95.25 105 GLU A N 1
ATOM 785 C CA . GLU A 1 105 ? -3.481 10.901 7.419 1.00 95.25 105 GLU A CA 1
ATOM 786 C C . GLU A 1 105 ? -3.002 9.956 6.307 1.00 95.25 105 GLU A C 1
ATOM 788 O O . GLU A 1 105 ? -3.751 9.632 5.387 1.00 95.25 105 GLU A O 1
ATOM 793 N N . GLU A 1 106 ? -1.760 9.488 6.408 1.00 94.31 106 GLU A N 1
ATOM 794 C CA . GLU A 1 106 ? -1.158 8.517 5.496 1.00 94.31 106 GLU A CA 1
ATOM 795 C C . GLU A 1 106 ? -1.898 7.178 5.550 1.00 94.31 106 GLU A C 1
ATOM 797 O O . GLU A 1 106 ? -2.339 6.680 4.515 1.00 94.31 106 GLU A O 1
ATOM 802 N N . PHE A 1 107 ? -2.172 6.669 6.755 1.00 96.81 107 PHE A N 1
ATOM 803 C CA . PHE A 1 107 ? -2.990 5.471 6.941 1.00 96.81 107 PHE A CA 1
ATOM 804 C C . PHE A 1 107 ? -4.411 5.666 6.377 1.00 96.81 107 PHE A C 1
ATOM 806 O O . PHE A 1 107 ? -4.909 4.838 5.614 1.00 96.81 107 PHE A O 1
ATOM 813 N N . ALA A 1 108 ? -5.064 6.794 6.662 1.00 97.44 108 ALA A N 1
ATOM 814 C CA . ALA A 1 108 ? -6.390 7.084 6.121 1.00 97.44 108 ALA A CA 1
ATOM 815 C C . ALA A 1 108 ? -6.402 7.126 4.581 1.00 97.44 108 ALA A C 1
ATOM 817 O O . ALA A 1 108 ? -7.360 6.664 3.958 1.00 97.44 108 ALA A O 1
ATOM 818 N N . ARG A 1 109 ? -5.345 7.655 3.955 1.00 96.38 109 ARG A N 1
ATOM 819 C CA . ARG A 1 109 ? -5.185 7.692 2.495 1.00 96.38 109 ARG A CA 1
ATOM 820 C C . ARG A 1 109 ? -4.954 6.305 1.911 1.00 96.38 109 ARG A C 1
ATOM 822 O O . ARG A 1 109 ? -5.583 5.978 0.907 1.00 96.38 109 ARG A O 1
ATOM 829 N N . GLU A 1 110 ? -4.118 5.485 2.539 1.00 95.50 110 GLU A N 1
ATOM 830 C CA . GLU A 1 110 ? -3.917 4.090 2.140 1.00 95.50 110 GLU A CA 1
ATOM 831 C C . GLU A 1 110 ? -5.235 3.310 2.192 1.00 95.50 110 GLU A C 1
ATOM 833 O O . GLU A 1 110 ? -5.655 2.723 1.195 1.00 95.50 110 GLU A O 1
ATOM 838 N N . ALA A 1 111 ? -5.952 3.405 3.312 1.00 97.00 111 ALA A N 1
ATOM 839 C CA . ALA A 1 111 ? -7.238 2.746 3.511 1.00 97.00 111 ALA A CA 1
ATOM 840 C C . ALA A 1 111 ? -8.341 3.267 2.567 1.00 97.00 111 ALA A C 1
ATOM 842 O O . ALA A 1 111 ? -9.353 2.598 2.344 1.00 97.00 111 ALA A O 1
ATOM 843 N N . ALA A 1 112 ? -8.187 4.475 2.018 1.00 97.00 112 ALA A N 1
ATOM 844 C CA . ALA A 1 112 ? -9.103 5.028 1.026 1.00 97.00 112 ALA A CA 1
ATOM 845 C C . ALA A 1 112 ? -8.838 4.520 -0.396 1.00 97.00 112 ALA A C 1
ATOM 847 O O . ALA A 1 112 ? -9.740 4.577 -1.236 1.00 97.00 112 ALA A O 1
ATOM 848 N N . ARG A 1 113 ? -7.611 4.073 -0.676 1.00 95.50 113 ARG A N 1
ATOM 849 C CA . ARG A 1 113 ? -7.187 3.573 -1.984 1.00 95.50 113 ARG A CA 1
ATOM 850 C C . ARG A 1 113 ? -7.433 2.060 -2.080 1.00 95.50 113 ARG A C 1
ATOM 852 O O . ARG A 1 113 ? -7.528 1.381 -1.055 1.00 95.50 113 ARG A O 1
ATOM 859 N N . PRO A 1 114 ? -7.566 1.508 -3.303 1.00 94.94 114 PRO A N 1
ATOM 860 C CA . PRO A 1 114 ? -7.742 0.073 -3.488 1.00 94.94 114 PRO A CA 1
ATOM 861 C C . PRO A 1 114 ? -6.610 -0.725 -2.834 1.00 94.94 114 PRO A C 1
ATOM 863 O O . PRO A 1 114 ? -5.444 -0.462 -3.108 1.00 94.94 114 PRO A O 1
ATOM 866 N N . ALA A 1 115 ? -6.957 -1.739 -2.041 1.00 93.94 115 ALA A N 1
ATOM 867 C CA . ALA A 1 115 ? -5.984 -2.592 -1.350 1.00 93.94 115 ALA A CA 1
ATOM 868 C C . ALA A 1 115 ? -5.126 -3.453 -2.291 1.00 93.94 115 ALA A C 1
ATOM 870 O O . ALA A 1 115 ? -4.046 -3.905 -1.927 1.00 93.94 115 ALA A O 1
ATOM 871 N N . ARG A 1 116 ? -5.640 -3.753 -3.491 1.00 93.25 116 ARG A N 1
ATOM 872 C CA . ARG A 1 116 ? -5.000 -4.645 -4.472 1.00 93.25 116 ARG A CA 1
ATOM 873 C C . ARG A 1 116 ? -5.230 -4.125 -5.897 1.00 93.25 116 ARG A C 1
ATOM 875 O O . ARG A 1 116 ? -6.037 -4.703 -6.630 1.00 93.25 116 ARG A O 1
ATOM 882 N N . PRO A 1 117 ? -4.607 -3.000 -6.291 1.00 94.00 117 PRO A N 1
ATOM 883 C CA . PRO A 1 117 ? -4.795 -2.418 -7.613 1.00 94.00 117 PRO A CA 1
ATOM 884 C C . PRO A 1 117 ? -4.168 -3.330 -8.678 1.00 94.00 117 PRO A C 1
ATOM 886 O O . PRO A 1 117 ? -2.951 -3.472 -8.767 1.00 94.00 117 PRO A O 1
ATOM 889 N N . ARG A 1 118 ? -5.006 -3.975 -9.496 1.00 92.88 118 ARG A N 1
ATOM 890 C CA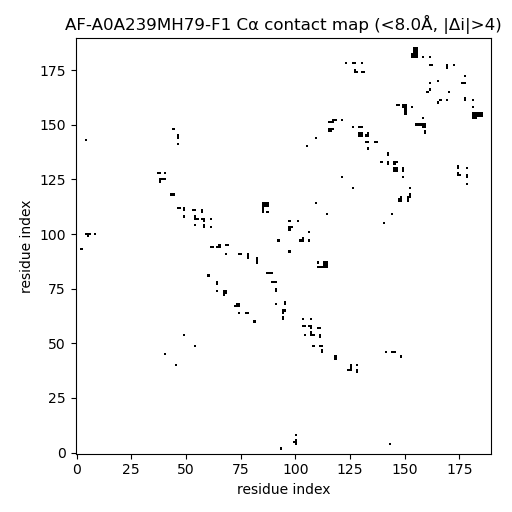 . ARG A 1 118 ? -4.568 -4.879 -10.567 1.00 92.88 118 ARG A CA 1
ATOM 891 C C . ARG A 1 118 ? -5.115 -4.427 -11.914 1.00 92.88 118 ARG A C 1
ATOM 893 O O . ARG A 1 118 ? -6.322 -4.247 -12.057 1.00 92.88 118 ARG A O 1
ATOM 900 N N . VAL A 1 119 ? -4.230 -4.305 -12.897 1.00 93.81 119 VAL A N 1
ATOM 901 C CA . VAL A 1 119 ? -4.538 -3.878 -14.265 1.00 93.81 119 VAL A CA 1
ATOM 902 C C . VAL A 1 119 ? -4.136 -5.000 -15.220 1.00 93.81 119 VAL A C 1
ATOM 904 O O . VAL A 1 119 ? -2.985 -5.424 -15.258 1.00 93.81 119 VAL A O 1
ATOM 907 N N . ALA A 1 120 ? -5.111 -5.546 -15.950 1.00 88.94 120 ALA A N 1
ATOM 908 C CA . ALA A 1 120 ? -4.942 -6.798 -16.693 1.00 88.94 120 ALA A CA 1
ATOM 909 C C . ALA A 1 120 ? -3.976 -6.701 -17.888 1.00 88.94 120 ALA A C 1
ATOM 911 O O . ALA A 1 120 ? -3.375 -7.703 -18.265 1.00 88.94 120 ALA A O 1
ATOM 912 N N . ASP A 1 121 ? -3.843 -5.519 -18.483 1.00 92.81 121 ASP A N 1
ATOM 913 C CA . ASP A 1 121 ? -3.080 -5.238 -19.702 1.00 92.81 121 ASP A CA 1
ATOM 914 C C . ASP A 1 121 ? -1.885 -4.306 -19.448 1.00 92.81 121 ASP A C 1
ATOM 916 O O . ASP A 1 121 ? -1.410 -3.642 -20.368 1.00 92.81 121 ASP A O 1
ATOM 920 N N . ILE A 1 122 ? -1.411 -4.231 -18.202 1.00 95.62 122 ILE A N 1
ATOM 921 C CA . ILE A 1 122 ? -0.272 -3.386 -17.845 1.00 95.62 122 ILE A CA 1
ATOM 922 C C . ILE A 1 122 ? 0.981 -3.800 -18.621 1.00 95.62 122 ILE A C 1
ATOM 924 O O . ILE A 1 122 ? 1.375 -4.970 -18.674 1.00 95.62 122 ILE A O 1
ATOM 928 N N . THR A 1 123 ? 1.597 -2.818 -19.262 1.00 95.88 123 THR A N 1
ATOM 929 C CA . THR A 1 123 ? 2.759 -3.013 -20.124 1.00 95.88 123 THR A CA 1
ATOM 930 C C . THR A 1 123 ? 4.053 -3.001 -19.319 1.00 95.88 123 THR A C 1
ATOM 932 O O . THR A 1 123 ? 4.130 -2.493 -18.196 1.00 95.88 123 THR A O 1
ATOM 935 N N . ARG A 1 124 ? 5.119 -3.545 -19.912 1.00 96.44 124 ARG A N 1
ATOM 936 C CA . ARG A 1 124 ? 6.452 -3.500 -19.306 1.00 96.44 124 ARG A CA 1
ATOM 937 C C . ARG A 1 124 ? 6.927 -2.057 -19.138 1.00 96.44 124 ARG A C 1
ATOM 939 O O . ARG A 1 124 ? 7.537 -1.735 -18.127 1.00 96.44 124 ARG A O 1
ATOM 946 N N . GLU A 1 125 ? 6.660 -1.208 -20.120 1.00 96.56 125 GLU A N 1
ATOM 947 C CA . GLU A 1 125 ? 7.057 0.198 -20.129 1.00 96.56 125 GLU A CA 1
ATOM 948 C C . GLU A 1 125 ? 6.367 0.984 -19.005 1.00 96.56 125 GLU A C 1
ATOM 950 O O . GLU A 1 125 ? 7.018 1.783 -18.336 1.00 96.56 125 GLU A O 1
ATOM 955 N N . GLU A 1 126 ? 5.090 0.704 -18.733 1.00 96.69 126 GLU A N 1
ATOM 956 C CA . GLU A 1 126 ? 4.356 1.287 -17.603 1.00 96.69 126 GLU A CA 1
ATOM 957 C C . GLU A 1 126 ? 4.929 0.842 -16.251 1.00 96.69 126 GLU A C 1
ATOM 959 O O . GLU A 1 126 ? 5.134 1.673 -15.371 1.00 96.69 126 GLU A O 1
ATOM 964 N N . LEU A 1 127 ? 5.261 -0.444 -16.087 1.00 97.12 127 LEU A N 1
ATOM 965 C CA . LEU A 1 127 ? 5.934 -0.936 -14.875 1.00 97.12 127 LEU A CA 1
ATOM 966 C C . LEU A 1 127 ? 7.300 -0.269 -14.661 1.00 97.12 127 LEU A C 1
ATOM 968 O O . LEU A 1 127 ? 7.668 0.051 -13.533 1.00 97.12 127 LEU A O 1
ATOM 972 N N . VAL A 1 128 ? 8.050 -0.044 -15.742 1.00 97.19 128 VAL A N 1
ATOM 973 C CA . VAL A 1 128 ? 9.339 0.659 -15.693 1.00 97.19 128 VAL A CA 1
ATOM 974 C C . VAL A 1 128 ? 9.151 2.104 -15.244 1.00 97.19 128 VAL A C 1
ATOM 976 O O . VAL A 1 128 ? 9.930 2.599 -14.433 1.00 97.19 128 VAL A O 1
ATOM 979 N N . GLU A 1 129 ? 8.113 2.775 -15.729 1.00 97.06 129 GLU A N 1
ATOM 980 C CA . GLU A 1 129 ? 7.798 4.136 -15.306 1.00 97.06 129 GLU A CA 1
ATOM 981 C C . GLU A 1 129 ? 7.346 4.209 -13.841 1.00 97.06 129 GLU A C 1
ATOM 983 O O . GLU A 1 129 ? 7.767 5.110 -13.120 1.00 97.06 129 GLU A O 1
ATOM 988 N N . ILE A 1 130 ? 6.565 3.236 -13.364 1.00 96.31 130 ILE A N 1
ATOM 989 C CA . ILE A 1 130 ? 6.210 3.108 -11.941 1.00 96.31 130 ILE A CA 1
ATOM 990 C C . ILE A 1 130 ? 7.481 3.040 -11.082 1.00 96.31 130 ILE A C 1
ATOM 992 O O . ILE A 1 130 ? 7.610 3.793 -10.118 1.00 96.31 130 ILE A O 1
ATOM 996 N N . VAL A 1 131 ? 8.447 2.198 -11.466 1.00 96.25 131 VAL A N 1
ATOM 997 C CA . VAL A 1 131 ? 9.740 2.099 -10.770 1.00 96.25 131 VAL A CA 1
ATOM 998 C C . VAL A 1 131 ? 10.495 3.431 -10.797 1.00 96.25 131 VAL A C 1
ATOM 1000 O O . VAL A 1 131 ? 10.968 3.881 -9.756 1.00 96.25 131 VAL A O 1
ATOM 1003 N N . ARG A 1 132 ? 10.558 4.110 -11.948 1.00 95.19 132 ARG A N 1
ATOM 1004 C CA . ARG A 1 132 ? 11.224 5.419 -12.055 1.00 95.19 132 ARG A CA 1
ATOM 1005 C C . ARG A 1 132 ? 10.617 6.468 -11.129 1.00 95.19 132 ARG A C 1
ATOM 1007 O O . ARG A 1 132 ? 11.362 7.241 -10.535 1.00 95.19 132 ARG A O 1
ATOM 1014 N N . ARG A 1 133 ? 9.288 6.514 -11.003 1.00 94.69 133 ARG A N 1
ATOM 1015 C CA . ARG A 1 133 ? 8.601 7.461 -10.108 1.00 94.69 133 ARG A CA 1
ATOM 1016 C C . ARG A 1 133 ? 8.940 7.199 -8.644 1.00 94.69 133 ARG A C 1
ATOM 1018 O O . ARG A 1 133 ? 9.235 8.146 -7.923 1.00 94.69 133 ARG A O 1
ATOM 1025 N N . VAL A 1 134 ? 8.968 5.928 -8.243 1.00 94.62 134 VAL A N 1
ATOM 1026 C CA . VAL A 1 134 ? 9.385 5.512 -6.894 1.00 94.62 134 VAL A CA 1
ATOM 1027 C C . VAL A 1 134 ? 10.837 5.906 -6.616 1.00 94.62 134 VAL A C 1
ATOM 1029 O O . VAL A 1 134 ? 11.129 6.436 -5.551 1.00 94.62 134 VAL A O 1
ATOM 1032 N N . GLU A 1 135 ? 11.755 5.684 -7.559 1.00 93.19 135 GLU A N 1
ATOM 1033 C CA . GLU A 1 135 ? 13.167 6.054 -7.386 1.00 93.19 135 GLU A CA 1
ATOM 1034 C C . GLU A 1 135 ? 13.392 7.572 -7.367 1.00 93.19 135 GLU A C 1
ATOM 1036 O O . GLU A 1 135 ? 14.280 8.057 -6.663 1.00 93.19 135 GLU A O 1
ATOM 1041 N N . ALA A 1 136 ? 12.605 8.326 -8.139 1.00 93.06 136 ALA A N 1
ATOM 1042 C CA . ALA A 1 136 ? 12.703 9.779 -8.212 1.00 93.06 136 ALA A CA 1
ATOM 1043 C C . ALA A 1 136 ? 12.222 10.469 -6.927 1.00 93.06 136 ALA A C 1
ATOM 1045 O O . ALA A 1 136 ? 12.807 11.480 -6.534 1.00 93.06 136 ALA A O 1
ATOM 1046 N N . ASP A 1 137 ? 11.190 9.925 -6.276 1.00 92.38 137 ASP A N 1
ATOM 1047 C CA . ASP A 1 137 ? 10.674 10.430 -5.002 1.00 92.38 137 ASP A CA 1
ATOM 1048 C C . ASP A 1 137 ? 10.322 9.287 -4.027 1.00 92.38 137 ASP A C 1
ATOM 1050 O O . ASP A 1 137 ? 9.150 8.964 -3.820 1.00 92.38 137 ASP A O 1
ATOM 1054 N N . PRO A 1 138 ? 11.319 8.657 -3.376 1.00 86.88 138 PRO A N 1
ATOM 1055 C CA . PRO A 1 138 ? 11.079 7.510 -2.496 1.00 86.88 138 PRO A CA 1
ATOM 1056 C C . PRO A 1 138 ? 10.253 7.828 -1.243 1.00 86.88 138 PRO A C 1
ATOM 1058 O O . PRO A 1 138 ? 9.815 6.906 -0.563 1.00 86.88 138 PRO A O 1
ATOM 1061 N N . ALA A 1 139 ? 10.074 9.110 -0.915 1.00 85.88 139 ALA A N 1
ATOM 1062 C CA . ALA A 1 139 ? 9.270 9.582 0.212 1.00 85.88 139 ALA A CA 1
ATOM 1063 C C . ALA A 1 139 ? 8.004 10.331 -0.247 1.00 85.88 139 ALA A C 1
ATOM 1065 O O . ALA A 1 139 ? 7.362 11.010 0.555 1.00 85.88 139 ALA A O 1
ATOM 1066 N N . GLY A 1 140 ? 7.670 10.236 -1.536 1.00 87.88 140 GLY A N 1
ATOM 1067 C CA . GLY A 1 140 ? 6.497 10.867 -2.117 1.00 87.88 140 GLY A CA 1
ATOM 1068 C C . GLY A 1 140 ? 5.196 10.295 -1.562 1.00 87.88 140 GLY A C 1
ATOM 1069 O O . GLY A 1 140 ? 5.084 9.103 -1.282 1.00 87.88 140 GLY A O 1
ATOM 1070 N N . GLU A 1 141 ? 4.170 11.143 -1.471 1.00 87.75 141 GLU A N 1
ATOM 1071 C CA . GLU A 1 141 ? 2.828 10.794 -0.964 1.00 87.75 141 GLU A CA 1
ATOM 1072 C C . GLU A 1 141 ? 2.173 9.620 -1.720 1.00 87.75 141 GLU A C 1
ATOM 1074 O O . GLU A 1 141 ? 1.307 8.913 -1.200 1.00 87.75 141 GLU A O 1
ATOM 1079 N N . ASP A 1 142 ? 2.584 9.407 -2.968 1.00 91.44 142 ASP A N 1
ATOM 1080 C CA . ASP A 1 142 ? 2.044 8.380 -3.850 1.00 91.44 142 ASP A CA 1
ATOM 1081 C C . ASP A 1 142 ? 2.950 7.156 -3.995 1.00 91.44 142 ASP A C 1
ATOM 1083 O O . ASP A 1 142 ? 2.589 6.206 -4.695 1.00 91.44 142 ASP A O 1
ATOM 1087 N N . THR A 1 143 ? 4.115 7.150 -3.354 1.00 93.12 143 THR A N 1
ATOM 1088 C CA . THR A 1 143 ? 5.118 6.095 -3.519 1.00 93.12 143 THR A CA 1
ATOM 1089 C C . THR A 1 143 ? 4.592 4.745 -3.055 1.00 93.12 143 THR A C 1
ATOM 1091 O O . THR A 1 143 ? 4.708 3.770 -3.796 1.00 93.12 143 THR A O 1
ATOM 1094 N N . ASP A 1 144 ? 3.891 4.688 -1.923 1.00 91.62 144 ASP A N 1
ATOM 1095 C CA . ASP A 1 144 ? 3.295 3.442 -1.426 1.00 91.62 144 ASP A CA 1
ATOM 1096 C C . ASP A 1 144 ? 2.263 2.852 -2.390 1.00 91.62 144 ASP A C 1
ATOM 1098 O O . ASP A 1 144 ? 2.204 1.636 -2.585 1.00 91.62 144 ASP A O 1
ATOM 1102 N N . TYR A 1 145 ? 1.483 3.705 -3.063 1.00 94.94 145 TYR A N 1
ATOM 1103 C CA . TYR A 1 145 ? 0.539 3.240 -4.076 1.00 94.94 145 TYR A CA 1
ATOM 1104 C C . TYR A 1 145 ? 1.268 2.635 -5.281 1.00 94.94 145 TYR A C 1
ATOM 1106 O O . TYR A 1 145 ? 0.884 1.570 -5.761 1.00 94.94 145 TYR A O 1
ATOM 1114 N N . HIS A 1 146 ? 2.333 3.283 -5.758 1.00 95.75 146 HIS A N 1
ATOM 1115 C CA . HIS A 1 146 ? 3.135 2.784 -6.876 1.00 95.75 146 HIS A CA 1
ATOM 1116 C C . HIS A 1 146 ? 3.854 1.468 -6.532 1.00 95.75 146 HIS A C 1
ATOM 1118 O O . HIS A 1 146 ? 3.902 0.563 -7.367 1.00 95.75 146 HIS A O 1
ATOM 1124 N N . LEU A 1 147 ? 4.352 1.322 -5.301 1.00 95.19 147 LEU A N 1
ATOM 1125 C CA . LEU A 1 147 ? 4.927 0.069 -4.804 1.00 95.19 147 LEU A CA 1
ATOM 1126 C C . LEU A 1 147 ? 3.884 -1.054 -4.782 1.00 95.19 147 LEU A C 1
ATOM 1128 O O . LEU A 1 147 ? 4.107 -2.118 -5.358 1.00 95.19 147 LEU A O 1
ATOM 1132 N N . LEU A 1 148 ? 2.709 -0.791 -4.209 1.00 94.94 148 LEU A N 1
ATOM 1133 C CA . LEU A 1 148 ? 1.613 -1.756 -4.161 1.00 94.94 148 LEU A CA 1
ATOM 1134 C C . LEU A 1 148 ? 1.140 -2.167 -5.565 1.00 94.94 148 LEU A C 1
ATOM 1136 O O . LEU A 1 148 ? 0.847 -3.340 -5.817 1.00 94.94 148 LEU A O 1
ATOM 1140 N N . LEU A 1 149 ? 1.082 -1.210 -6.494 1.00 95.81 149 LEU A N 1
ATOM 1141 C CA . LEU A 1 149 ? 0.757 -1.449 -7.896 1.00 95.81 149 LEU A CA 1
ATOM 1142 C C . LEU A 1 149 ? 1.807 -2.350 -8.562 1.00 95.81 149 LEU A C 1
ATOM 1144 O O . LEU A 1 149 ? 1.434 -3.276 -9.281 1.00 95.81 149 LEU A O 1
ATOM 1148 N N . LEU A 1 150 ? 3.098 -2.149 -8.291 1.00 96.38 150 LEU A N 1
ATOM 1149 C CA . LEU A 1 150 ? 4.167 -3.023 -8.781 1.00 96.38 150 LEU A CA 1
ATOM 1150 C C . LEU A 1 150 ? 4.020 -4.462 -8.252 1.00 96.38 150 LEU A C 1
ATOM 1152 O O . LEU A 1 150 ? 4.091 -5.416 -9.033 1.00 96.38 150 LEU A O 1
ATOM 1156 N N . ASP A 1 151 ? 3.763 -4.637 -6.954 1.00 95.06 151 ASP A N 1
ATOM 1157 C CA . ASP A 1 151 ? 3.600 -5.967 -6.350 1.00 95.06 151 ASP A CA 1
ATOM 1158 C C . ASP A 1 151 ? 2.355 -6.700 -6.865 1.00 95.06 151 ASP A C 1
ATOM 1160 O O . ASP A 1 151 ? 2.396 -7.901 -7.128 1.00 95.06 151 ASP A O 1
ATOM 1164 N N . CYS A 1 152 ? 1.242 -5.991 -7.071 1.00 95.19 152 CYS A N 1
ATOM 1165 C CA . CYS A 1 152 ? -0.004 -6.604 -7.541 1.00 95.19 152 CYS A CA 1
ATOM 1166 C C . CYS A 1 152 ? 0.023 -7.008 -9.025 1.00 95.19 152 CYS A C 1
ATOM 1168 O O . CYS A 1 152 ? -0.805 -7.819 -9.456 1.00 95.19 152 CYS A O 1
ATOM 1170 N N . ASN A 1 153 ? 0.941 -6.441 -9.812 1.00 96.25 153 ASN A N 1
ATOM 1171 C CA . ASN A 1 153 ? 0.986 -6.600 -11.267 1.00 96.25 153 ASN A CA 1
ATOM 1172 C C . ASN A 1 153 ? 2.225 -7.351 -11.776 1.00 96.25 153 ASN A C 1
ATOM 1174 O O . ASN A 1 153 ? 2.412 -7.486 -12.985 1.00 96.25 153 ASN A O 1
ATOM 1178 N N . THR A 1 154 ? 3.044 -7.899 -10.878 1.00 95.19 154 THR A N 1
ATOM 1179 C CA . THR A 1 154 ? 4.187 -8.748 -11.231 1.00 95.19 154 THR A CA 1
ATOM 1180 C C . THR A 1 154 ? 4.059 -10.129 -10.575 1.00 95.19 154 THR A C 1
ATOM 1182 O O . THR A 1 154 ? 3.381 -10.284 -9.563 1.00 95.19 154 THR A O 1
ATOM 1185 N N . PRO A 1 155 ? 4.661 -11.186 -11.150 1.00 93.50 155 PRO A N 1
ATOM 1186 C CA . PRO A 1 155 ? 4.629 -12.517 -10.547 1.00 93.50 155 PRO A CA 1
ATOM 1187 C C . PRO A 1 155 ? 5.555 -12.646 -9.328 1.00 93.50 155 PRO A C 1
ATOM 1189 O O . PRO A 1 155 ? 5.474 -13.643 -8.610 1.00 93.50 155 PRO A O 1
ATOM 1192 N N . HIS A 1 156 ? 6.459 -11.687 -9.110 1.00 92.81 156 HIS A N 1
ATOM 1193 C CA . HIS A 1 156 ? 7.380 -11.703 -7.982 1.00 92.81 156 HIS A CA 1
ATOM 1194 C C . HIS A 1 156 ? 6.625 -11.389 -6.677 1.00 92.81 156 HIS A C 1
ATOM 1196 O O . HIS A 1 156 ? 6.011 -10.334 -6.576 1.00 92.81 156 HIS A O 1
ATOM 1202 N N . PRO A 1 157 ? 6.687 -12.249 -5.644 1.00 90.31 157 PRO A N 1
ATOM 1203 C CA . PRO A 1 157 ? 5.854 -12.120 -4.442 1.00 90.31 157 PRO A CA 1
ATOM 1204 C C . PRO A 1 157 ? 6.204 -10.912 -3.562 1.00 90.31 157 PRO A C 1
ATOM 1206 O O . PRO A 1 157 ? 5.463 -10.598 -2.636 1.00 90.31 157 PRO A O 1
ATOM 1209 N N . ARG A 1 158 ? 7.369 -10.298 -3.795 1.00 89.00 158 ARG A N 1
ATOM 1210 C CA . ARG A 1 158 ? 7.882 -9.114 -3.086 1.00 89.00 158 ARG A CA 1
ATOM 1211 C C . ARG A 1 158 ? 8.664 -8.221 -4.048 1.00 89.00 158 ARG A C 1
ATOM 1213 O O . ARG A 1 158 ? 9.880 -8.121 -3.945 1.00 89.00 158 ARG A O 1
ATOM 1220 N N . ALA A 1 159 ? 8.027 -7.757 -5.118 1.00 93.25 159 ALA A N 1
ATOM 1221 C CA . ALA A 1 159 ? 8.701 -7.004 -6.176 1.00 93.25 159 ALA A CA 1
ATOM 1222 C C . ALA A 1 159 ? 9.333 -5.710 -5.646 1.00 93.25 159 ALA A C 1
ATOM 1224 O O . ALA A 1 159 ? 10.428 -5.359 -6.081 1.00 93.25 159 ALA A O 1
ATOM 1225 N N . CYS A 1 160 ? 8.716 -5.070 -4.647 1.00 91.88 160 CYS A N 1
ATOM 1226 C CA . CYS A 1 160 ? 9.297 -3.909 -3.971 1.00 91.88 160 CYS A CA 1
ATOM 1227 C C . CYS A 1 160 ? 10.679 -4.190 -3.341 1.00 91.88 160 CYS A C 1
ATOM 1229 O O . CYS A 1 160 ? 11.537 -3.309 -3.313 1.00 91.88 160 CYS A O 1
ATOM 1231 N N . ASP A 1 161 ? 10.943 -5.422 -2.881 1.00 92.94 161 ASP A N 1
ATOM 1232 C CA . ASP A 1 161 ? 12.223 -5.775 -2.259 1.00 92.94 161 ASP A CA 1
ATOM 1233 C C . ASP A 1 161 ? 13.372 -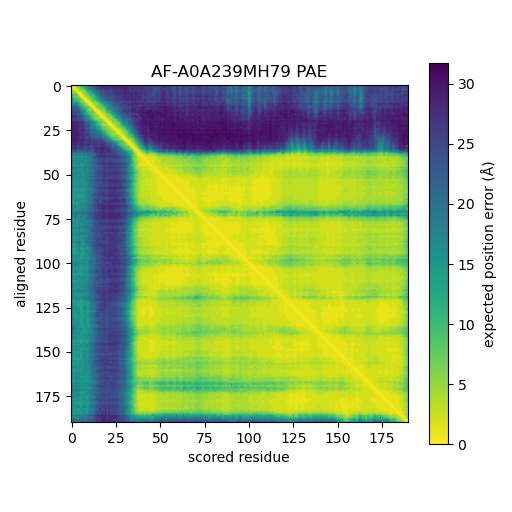5.639 -3.262 1.00 92.94 161 ASP A C 1
ATOM 1235 O O . ASP A 1 161 ? 14.498 -5.371 -2.856 1.00 92.94 161 ASP A O 1
ATOM 1239 N N . LEU A 1 162 ? 13.107 -5.782 -4.566 1.00 93.62 162 LEU A N 1
ATOM 1240 C CA . LEU A 1 162 ? 14.125 -5.600 -5.600 1.00 93.62 162 LEU A CA 1
ATOM 1241 C C . LEU A 1 162 ? 14.653 -4.157 -5.650 1.00 93.62 162 LEU A C 1
ATOM 1243 O O . LEU A 1 162 ? 15.770 -3.956 -6.111 1.00 93.62 162 LEU A O 1
ATOM 1247 N N . LEU A 1 163 ? 13.881 -3.181 -5.158 1.00 92.00 163 LEU A N 1
ATOM 1248 C CA . LEU A 1 163 ? 14.261 -1.766 -5.083 1.00 92.00 163 LEU A CA 1
ATOM 1249 C C . LEU A 1 163 ? 15.039 -1.462 -3.796 1.00 92.00 163 LEU A C 1
ATOM 1251 O O . LEU A 1 163 ? 16.086 -0.820 -3.822 1.00 92.00 163 LEU A O 1
ATOM 1255 N N . PHE A 1 164 ? 14.544 -1.936 -2.649 1.00 90.31 164 PHE A N 1
ATOM 1256 C CA . PHE A 1 164 ? 15.081 -1.548 -1.334 1.00 90.31 164 PHE A CA 1
ATOM 1257 C C . PHE A 1 164 ? 16.126 -2.519 -0.771 1.00 90.31 164 PHE A C 1
ATOM 1259 O O . PHE A 1 164 ? 16.969 -2.151 0.059 1.00 90.31 164 PHE A O 1
ATOM 1266 N N . HIS A 1 165 ? 16.075 -3.768 -1.222 1.00 91.69 165 HIS A N 1
ATOM 1267 C CA . HIS A 1 165 ? 16.925 -4.876 -0.806 1.00 91.69 165 HIS A CA 1
ATOM 1268 C C . HIS A 1 165 ? 17.374 -5.700 -2.026 1.00 91.69 165 HIS A C 1
ATOM 1270 O O . HIS A 1 165 ? 17.139 -6.914 -2.059 1.00 91.69 165 HIS A O 1
ATOM 1276 N N . PRO A 1 166 ? 18.007 -5.061 -3.032 1.00 90.38 166 PRO A N 1
ATOM 1277 C CA . PRO A 1 166 ? 18.360 -5.736 -4.270 1.00 90.38 166 PRO A CA 1
ATOM 1278 C C . PRO A 1 166 ? 19.272 -6.941 -3.992 1.00 90.38 166 PRO A C 1
ATOM 1280 O O . PRO A 1 166 ? 20.203 -6.841 -3.185 1.00 90.38 166 PRO A O 1
ATOM 1283 N N . PRO A 1 167 ? 19.027 -8.093 -4.642 1.00 90.00 167 PRO A N 1
ATOM 1284 C CA . PRO A 1 167 ? 19.975 -9.195 -4.628 1.00 90.00 167 PRO A CA 1
ATOM 1285 C C . PRO A 1 167 ? 21.251 -8.815 -5.391 1.00 90.00 167 PRO A C 1
ATOM 1287 O O . PRO A 1 167 ? 21.263 -7.882 -6.196 1.00 90.00 167 PRO A O 1
ATOM 1290 N N . ALA A 1 168 ? 22.307 -9.605 -5.190 1.00 88.62 168 ALA A N 1
ATOM 1291 C CA . ALA A 1 168 ? 23.576 -9.417 -5.882 1.00 88.62 168 ALA A CA 1
ATOM 1292 C C . ALA A 1 168 ? 23.402 -9.351 -7.409 1.00 88.62 168 ALA A C 1
ATOM 1294 O O . ALA A 1 168 ? 22.815 -10.249 -8.017 1.00 88.62 168 ALA A O 1
ATOM 1295 N N . GLY A 1 169 ? 23.942 -8.302 -8.027 1.00 86.31 169 GLY A N 1
ATOM 1296 C CA . GLY A 1 169 ? 23.836 -8.021 -9.459 1.00 86.31 169 GLY A CA 1
ATOM 1297 C C . GLY A 1 169 ? 22.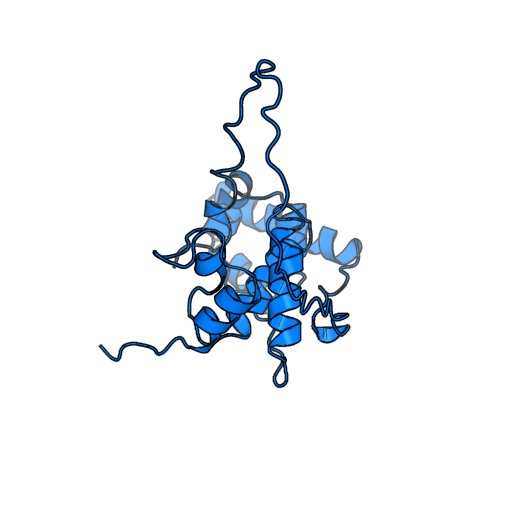628 -7.170 -9.860 1.00 86.31 169 GLY A C 1
ATOM 1298 O O . GLY A 1 169 ? 22.480 -6.879 -11.049 1.00 86.31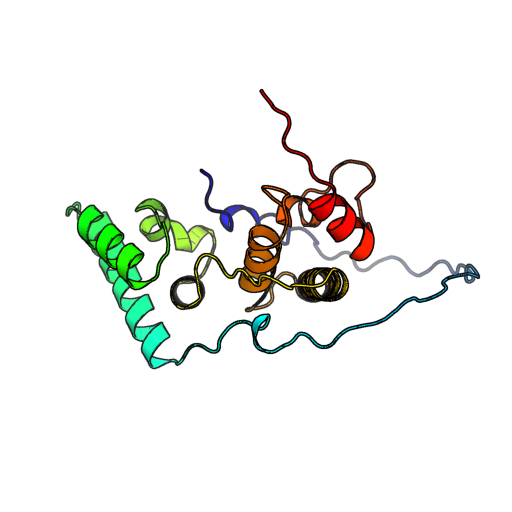 169 GLY A O 1
ATOM 1299 N N . LEU A 1 170 ? 21.779 -6.775 -8.905 1.00 91.00 170 LEU A N 1
ATOM 1300 C CA . LEU A 1 170 ? 20.734 -5.766 -9.096 1.00 91.00 170 LEU A CA 1
ATOM 1301 C C . LEU A 1 170 ? 20.986 -4.479 -8.296 1.00 91.00 170 LEU A C 1
ATOM 1303 O O . LEU A 1 170 ? 20.145 -3.583 -8.319 1.00 91.00 170 LEU A O 1
ATOM 1307 N N . GLU A 1 171 ? 22.127 -4.351 -7.614 1.00 92.06 171 GLU A N 1
ATOM 1308 C CA . GLU A 1 171 ? 22.498 -3.089 -6.976 1.00 92.06 171 GLU A CA 1
ATOM 1309 C C . GLU A 1 171 ? 22.652 -1.985 -8.027 1.00 92.06 171 GLU A C 1
ATOM 1311 O O . GLU A 1 171 ? 23.342 -2.171 -9.032 1.00 92.06 171 GLU A O 1
ATOM 1316 N N . ASP A 1 172 ? 21.986 -0.849 -7.804 1.00 87.94 172 ASP A N 1
ATOM 1317 C CA . ASP A 1 172 ? 21.950 0.296 -8.724 1.00 87.94 172 ASP A CA 1
ATOM 1318 C C . ASP A 1 172 ? 21.520 -0.076 -10.161 1.00 87.94 172 ASP A C 1
ATOM 1320 O O . ASP A 1 172 ? 21.863 0.604 -11.135 1.00 87.94 172 ASP A O 1
ATOM 1324 N N . ALA A 1 173 ? 20.792 -1.189 -10.315 1.00 91.38 173 ALA A N 1
ATOM 1325 C CA . ALA A 1 173 ? 20.302 -1.625 -11.609 1.00 91.38 173 ALA A CA 1
ATOM 1326 C C . ALA A 1 173 ? 19.285 -0.622 -12.159 1.00 91.38 173 ALA A C 1
ATOM 1328 O O . ALA A 1 173 ? 18.477 -0.083 -11.407 1.00 91.38 173 ALA A O 1
ATOM 1329 N N . PRO A 1 174 ? 19.271 -0.394 -13.482 1.00 94.56 174 PRO A N 1
ATOM 1330 C CA . PRO A 1 174 ? 18.286 0.496 -14.063 1.00 94.56 174 PRO A CA 1
ATOM 1331 C C . PRO A 1 174 ? 16.870 -0.100 -13.910 1.00 94.56 174 PRO A C 1
ATOM 1333 O O . PRO A 1 174 ? 16.724 -1.333 -13.921 1.00 94.56 174 PRO A O 1
ATOM 1336 N N . PRO A 1 175 ? 15.823 0.740 -13.856 1.00 95.25 175 PRO A N 1
ATOM 1337 C CA . PRO A 1 175 ? 14.421 0.330 -13.727 1.00 95.25 175 PRO A CA 1
ATOM 1338 C C . PRO A 1 175 ? 14.002 -0.839 -14.631 1.00 95.25 175 PRO A C 1
ATOM 1340 O O . PRO A 1 175 ? 13.298 -1.758 -14.216 1.00 95.25 175 PRO A O 1
ATOM 1343 N N . GLU A 1 176 ? 14.490 -0.862 -15.872 1.00 96.31 176 GLU A N 1
ATOM 1344 C CA . GLU A 1 176 ? 14.229 -1.911 -16.857 1.00 96.31 176 GLU A CA 1
ATOM 1345 C C . GLU A 1 176 ? 14.662 -3.302 -16.388 1.00 96.31 176 GLU A C 1
ATOM 1347 O O . GLU A 1 176 ? 13.993 -4.291 -16.701 1.00 96.31 176 GLU A O 1
ATOM 1352 N N . ARG A 1 177 ? 15.788 -3.380 -15.673 1.00 95.75 177 ARG A N 1
ATOM 1353 C CA . ARG A 1 177 ? 16.356 -4.627 -15.151 1.00 95.75 177 ARG A CA 1
ATOM 1354 C C . ARG A 1 177 ? 15.625 -5.091 -13.900 1.00 95.75 177 ARG A C 1
ATOM 1356 O O . ARG A 1 177 ? 15.421 -6.293 -13.748 1.00 95.75 177 ARG A O 1
ATOM 1363 N N . ILE A 1 178 ? 15.183 -4.155 -13.062 1.00 95.69 178 ILE A N 1
ATOM 1364 C CA . ILE A 1 178 ? 14.343 -4.441 -11.893 1.00 95.69 178 ILE A CA 1
ATOM 1365 C C . ILE A 1 178 ? 13.016 -5.058 -12.352 1.00 95.69 178 ILE A C 1
ATOM 1367 O O . ILE A 1 178 ? 12.646 -6.143 -11.903 1.00 95.69 178 ILE A O 1
ATOM 1371 N N . VAL A 1 179 ? 12.344 -4.432 -13.323 1.00 96.88 179 VAL A N 1
ATOM 1372 C CA . VAL A 1 179 ? 11.083 -4.945 -13.882 1.00 96.88 179 VAL A CA 1
ATOM 1373 C C . VAL A 1 179 ? 11.279 -6.286 -14.582 1.00 96.88 179 VAL A C 1
ATOM 1375 O O . VAL A 1 179 ? 10.457 -7.188 -14.436 1.00 96.88 179 VAL A O 1
ATOM 1378 N N . GLU A 1 180 ? 12.373 -6.461 -15.324 1.00 96.12 180 GLU A N 1
ATOM 1379 C CA . GLU A 1 180 ? 12.683 -7.749 -15.948 1.00 96.12 180 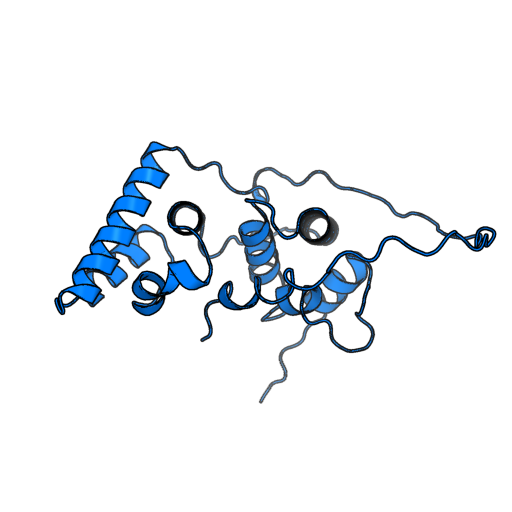GLU A CA 1
ATOM 1380 C C . GLU A 1 180 ? 12.842 -8.860 -14.902 1.00 96.12 180 GLU A C 1
ATOM 1382 O O . GLU A 1 180 ? 12.263 -9.931 -15.071 1.00 96.12 180 GLU A O 1
ATOM 1387 N N . ALA A 1 181 ? 13.555 -8.601 -13.803 1.00 95.12 181 ALA A N 1
ATOM 1388 C CA . ALA A 1 181 ? 13.698 -9.555 -12.708 1.00 95.12 181 ALA A CA 1
ATOM 1389 C C . ALA A 1 181 ? 12.348 -9.879 -12.044 1.00 95.12 181 ALA A C 1
ATOM 1391 O O . ALA A 1 181 ? 12.050 -11.051 -11.800 1.00 95.12 181 ALA A O 1
ATOM 1392 N N . ALA A 1 182 ? 11.504 -8.866 -11.823 1.00 95.50 182 ALA A N 1
ATOM 1393 C CA . ALA A 1 182 ? 10.168 -9.048 -11.267 1.00 95.50 182 ALA A CA 1
ATOM 1394 C C . ALA A 1 182 ? 9.281 -9.930 -12.169 1.00 95.50 182 ALA A C 1
ATOM 1396 O O . ALA A 1 182 ? 8.624 -10.851 -11.690 1.00 95.50 182 ALA A O 1
ATOM 1397 N N . LEU A 1 183 ? 9.296 -9.704 -13.487 1.00 96.06 183 LEU A N 1
ATOM 1398 C CA . LEU A 1 183 ? 8.517 -10.480 -14.466 1.00 96.06 183 LEU A CA 1
ATOM 1399 C C . LEU A 1 183 ? 9.087 -11.886 -14.724 1.00 96.06 183 LEU A C 1
ATOM 1401 O O . LEU A 1 183 ? 8.345 -12.827 -15.037 1.00 96.06 183 LEU A O 1
ATOM 1405 N N . ALA A 1 184 ? 10.403 -12.048 -14.594 1.00 95.19 184 ALA A N 1
ATOM 1406 C CA . ALA A 1 184 ? 11.087 -13.322 -14.783 1.00 95.19 184 ALA A CA 1
ATOM 1407 C C . ALA A 1 184 ? 10.916 -14.282 -13.597 1.00 95.19 184 ALA A C 1
ATOM 1409 O O . ALA A 1 184 ? 11.216 -15.468 -13.747 1.00 95.19 184 ALA A O 1
ATOM 1410 N N . TYR A 1 185 ? 10.419 -13.811 -12.446 1.00 93.06 185 TYR A N 1
ATOM 1411 C CA . TYR A 1 185 ? 10.246 -14.648 -11.264 1.00 93.06 185 TYR A CA 1
ATOM 1412 C C . TYR A 1 185 ? 9.424 -15.906 -11.573 1.00 93.06 185 TYR A C 1
ATOM 1414 O O . TYR A 1 185 ? 8.376 -15.875 -12.231 1.00 93.06 185 TYR A O 1
ATOM 1422 N N . ARG A 1 186 ? 9.926 -17.044 -11.093 1.00 89.81 186 ARG A N 1
ATOM 1423 C CA . ARG A 1 186 ? 9.248 -18.336 -11.138 1.00 89.81 186 ARG A CA 1
ATOM 1424 C C . ARG A 1 186 ? 9.198 -18.874 -9.713 1.00 89.81 186 ARG A C 1
ATOM 1426 O O . ARG A 1 186 ? 10.264 -19.063 -9.126 1.00 89.81 186 ARG A O 1
ATOM 1433 N N . PRO A 1 187 ? 7.999 -19.114 -9.153 1.00 84.69 187 PRO A N 1
ATOM 1434 C CA . PRO A 1 187 ? 7.883 -19.763 -7.858 1.00 84.69 187 PRO A CA 1
ATOM 1435 C C . PRO A 1 187 ? 8.632 -21.097 -7.874 1.00 84.69 187 PRO A C 1
ATOM 1437 O O . PRO A 1 187 ? 8.451 -21.905 -8.788 1.00 84.69 187 PRO A O 1
ATOM 1440 N N . ILE A 1 188 ? 9.475 -21.326 -6.870 1.00 77.69 188 ILE A N 1
ATOM 1441 C CA . ILE A 1 188 ? 10.076 -22.641 -6.652 1.00 77.69 188 ILE A CA 1
ATOM 1442 C C . ILE A 1 188 ? 8.969 -23.517 -6.064 1.00 77.69 188 ILE A C 1
ATOM 1444 O O . ILE A 1 188 ? 8.441 -23.200 -4.999 1.00 77.69 188 ILE A O 1
ATOM 1448 N N . ALA A 1 189 ? 8.588 -24.582 -6.768 1.00 71.75 189 ALA A N 1
ATOM 1449 C CA . ALA A 1 189 ? 7.715 -25.600 -6.195 1.00 71.75 189 ALA A CA 1
ATOM 1450 C C . ALA A 1 189 ? 8.486 -26.302 -5.067 1.00 71.75 189 ALA A C 1
ATOM 1452 O O . ALA A 1 189 ? 9.555 -26.863 -5.318 1.00 71.75 189 ALA A O 1
ATOM 1453 N N . LEU A 1 190 ? 7.972 -26.192 -3.842 1.00 62.62 190 LEU A N 1
ATOM 1454 C CA . LEU A 1 190 ? 8.495 -26.861 -2.649 1.00 62.62 190 LEU A CA 1
ATOM 1455 C C . LEU A 1 190 ? 7.804 -28.209 -2.444 1.00 62.62 190 LEU A C 1
ATOM 1457 O O . LEU A 1 190 ? 6.580 -28.279 -2.705 1.00 62.62 190 LEU A O 1
#

Foldseek 3Di:
DDDQQLPLPPPPPDDDDDPDDDDDDDDDDPDDPDPPPLDDADPLLAWDDDDPVQLVVLLVLLVVLLVCVVVVHDSPVSQVVLCVVQVADDDSCCSNPVVSGDDSSLVSSCSNTHRQREDPPDDLSNLLNLLVVCVVCVPDSCNVVSLSHNCNYFPAVRLVCCVVPNDPPSVVNRSSVSSVVRNPDDDDDD

Sequenc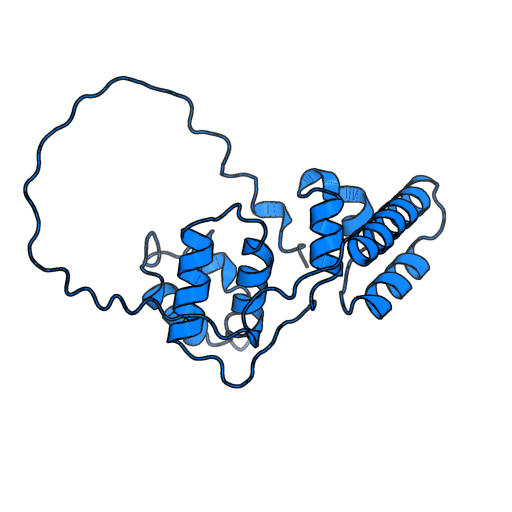e (190 aa):
MLTFASKVLAKVSLRSCDPSLRPATRAPAVGARAHNACVDLRPELLPPPVGPKRLAELAREIERIEDLAGSGEPADQAVAAFNERTGHDYLLSDFTCYDASRGLEEFAREAARPARPRVADITREELVEIVRRVEADPAGEDTDYHLLLLDCNTPHPRACDLLFHPPAGLEDAPPERIVEAALAYRPIAL

Secondary structure (DSSP, 8-state):
---TTTTTTTTSS-------------PPPP-------PPPPPGGGSPPP--HHHHHHHHHHHHHHHHHHHHT---HHHHHHHHHHHT----HHHHHSGGGT--HHHHHHHHHS-SS---TT--HHHHHHHHHHHHH-TT-TTHHHHHHHHHHHSSSTTTTHHHHSPPTT-TT--HHHHHHHHHH--PPP-

Solvent-accessible surface area (backbone atoms only — not comparable to full-atom values): 11990 Å² total; per-residue (Å²): 133,81,71,87,63,72,68,74,74,78,72,78,76,80,79,77,90,77,97,80,81,85,87,83,90,77,84,85,84,88,79,82,82,77,83,80,73,85,62,86,75,55,75,90,78,46,80,76,86,77,56,70,69,57,36,55,54,40,35,55,49,47,53,51,44,27,51,31,51,74,72,72,46,88,35,66,66,57,46,51,54,49,20,68,74,37,63,42,85,72,52,74,63,58,52,73,50,36,77,84,61,45,54,64,68,53,52,17,48,54,54,70,35,73,66,71,49,67,63,97,81,71,46,72,65,54,52,25,42,43,46,46,53,33,71,75,34,75,84,41,98,59,25,68,55,43,43,49,35,48,34,56,63,36,72,20,96,59,36,56,42,50,75,82,60,40,56,94,91,38,70,92,50,57,44,66,55,51,46,48,54,23,61,64,46,69,86,78,88,126

Radius of gyration: 20.02 Å; Cα contacts (8 Å, |Δi|>4): 155; chains: 1; bounding box: 55×47×53 Å

InterPro domains:
  IPR000290 Colicin immunity protein/pyocin immunity protein [PF01320] (120-186)
  IPR035900 Colicin E immunity protein superfamily [G3DSA:1.10.1200.20] (115-187)
  IPR035900 Colicin E immunity protein superfamily [SSF47345] (118-180)

Organism: NCBI:txid235986

Mean predicted aligned error: 10.49 Å

pLDDT: mean 82.29, std 23.0, range [29.95, 98.44]